Protein AF-A0A8C4V8F4-F1 (afdb_monomer)

Secondary structure (DSSP, 8-state):
-----------PPPHHHHHHHHHHHHHHHHHHT---EEEE-TTTS-EEEEEEEEEEEE----STT------------------------------EEEEEEEEEEEEETTTTEEEEEEEEEETTSPBPPHHHHHTTS-HHHHHHHHSSTTTTEEEEE-TTT-SEEEEE-GGGHHHHHHHHHHHHHHTT----HHHHHHHHHSGGGT----GGGGSPPPP-------------PPPP---------------------------

Radius of gyration: 35.01 Å; Cα contacts (8 Å, |Δi|>4): 260; chains: 1; bounding box: 102×92×90 Å

Structure (mmCIF, N/CA/C/O backbone):
data_AF-A0A8C4V8F4-F1
#
_entry.id   AF-A0A8C4V8F4-F1
#
loop_
_atom_site.group_PDB
_atom_site.id
_atom_site.type_symbol
_atom_site.label_atom_id
_atom_site.label_alt_id
_atom_site.label_comp_id
_atom_site.label_asym_id
_atom_site.label_entity_id
_atom_site.label_seq_id
_atom_site.pdbx_PDB_ins_code
_atom_site.Cartn_x
_atom_site.Cartn_y
_atom_site.Cartn_z
_atom_site.occupancy
_atom_site.B_iso_or_equiv
_atom_site.auth_seq_id
_atom_site.auth_comp_id
_atom_site.auth_asym_id
_atom_site.auth_atom_id
_atom_site.pdbx_PDB_model_num
ATOM 1 N N . MET A 1 1 ? 1.062 -26.626 -39.288 1.00 34.53 1 MET A N 1
ATOM 2 C CA . MET A 1 1 ? 0.541 -25.292 -38.931 1.00 34.53 1 MET A CA 1
ATOM 3 C C . MET A 1 1 ? 1.198 -24.905 -37.623 1.00 34.53 1 MET A C 1
ATOM 5 O O . MET A 1 1 ? 0.806 -25.413 -36.583 1.00 34.53 1 MET A O 1
ATOM 9 N N . SER A 1 2 ? 2.275 -24.130 -37.696 1.00 36.97 2 SER A N 1
ATOM 10 C CA . SER A 1 2 ? 3.006 -23.670 -36.516 1.00 36.97 2 SER A CA 1
ATOM 11 C C . SER A 1 2 ? 2.379 -22.355 -36.080 1.00 36.97 2 SER A C 1
ATOM 13 O O . SER A 1 2 ? 2.487 -21.360 -36.793 1.00 36.97 2 SER A O 1
ATOM 15 N N . CYS A 1 3 ? 1.657 -22.374 -34.962 1.00 34.62 3 CYS A N 1
ATOM 16 C CA . CYS A 1 3 ? 1.125 -21.160 -34.362 1.00 34.62 3 CYS A CA 1
ATOM 17 C C . CYS A 1 3 ? 2.295 -20.423 -33.702 1.00 34.62 3 CYS A C 1
ATOM 19 O O . CYS A 1 3 ? 2.825 -20.869 -32.687 1.00 34.62 3 CYS A O 1
ATOM 21 N N . SER A 1 4 ? 2.749 -19.344 -34.335 1.00 37.78 4 SER A N 1
ATOM 22 C CA . SER A 1 4 ? 3.649 -18.378 -33.715 1.00 37.78 4 SER A CA 1
ATOM 23 C C . SER A 1 4 ? 2.849 -17.648 -32.637 1.00 37.78 4 SER A C 1
ATOM 25 O O . SER A 1 4 ? 1.953 -16.869 -32.955 1.00 37.78 4 SER A O 1
ATOM 27 N N . MET A 1 5 ? 3.126 -17.946 -31.365 1.00 37.25 5 MET A N 1
ATOM 28 C CA . MET A 1 5 ? 2.651 -17.121 -30.257 1.00 37.25 5 MET A CA 1
ATOM 29 C C . MET A 1 5 ? 3.485 -15.844 -30.245 1.00 37.25 5 MET A C 1
ATOM 31 O O . MET A 1 5 ? 4.646 -15.832 -29.841 1.00 37.25 5 MET A O 1
ATOM 35 N N . ALA A 1 6 ? 2.906 -14.789 -30.804 1.00 39.66 6 ALA A N 1
ATOM 36 C CA . ALA A 1 6 ? 3.479 -13.462 -30.796 1.00 39.66 6 ALA A CA 1
ATOM 37 C C . ALA A 1 6 ? 3.393 -12.874 -29.378 1.00 39.66 6 ALA A C 1
ATOM 39 O O . ALA A 1 6 ? 2.306 -12.561 -28.908 1.00 39.66 6 ALA A O 1
ATOM 40 N N . GLY A 1 7 ? 4.557 -12.726 -28.740 1.00 40.41 7 GLY A N 1
ATOM 41 C CA . GLY A 1 7 ? 4.868 -11.660 -27.784 1.00 40.41 7 GLY A CA 1
ATOM 42 C C . GLY A 1 7 ? 4.004 -11.563 -26.528 1.00 40.41 7 GLY A C 1
ATOM 43 O O . GLY A 1 7 ? 3.253 -10.602 -26.376 1.00 40.41 7 GLY A O 1
ATOM 44 N N . GLU A 1 8 ? 4.201 -12.471 -25.575 1.00 43.06 8 GLU A N 1
ATOM 45 C CA . GLU A 1 8 ? 4.037 -12.115 -24.164 1.00 43.06 8 GLU A CA 1
ATOM 46 C C . GLU A 1 8 ? 5.217 -11.204 -23.793 1.00 43.06 8 GLU A C 1
ATOM 48 O O . GLU A 1 8 ? 6.309 -11.663 -23.467 1.00 43.06 8 GLU A O 1
ATOM 53 N N . GLU A 1 9 ? 5.049 -9.889 -23.945 1.00 51.31 9 GLU A N 1
ATOM 54 C CA . GLU A 1 9 ? 5.953 -8.948 -23.286 1.00 51.31 9 GLU A CA 1
ATOM 55 C C . GLU A 1 9 ? 5.714 -9.081 -21.782 1.00 51.31 9 GLU A C 1
ATOM 57 O O . GLU A 1 9 ? 4.778 -8.489 -21.240 1.00 51.31 9 GLU A O 1
ATOM 62 N N . ASP A 1 10 ? 6.532 -9.890 -21.108 1.00 55.28 10 ASP A N 1
ATOM 63 C CA . ASP A 1 10 ? 6.577 -9.915 -19.652 1.00 55.28 10 ASP A CA 1
ATOM 64 C C . ASP A 1 10 ? 6.797 -8.479 -19.162 1.00 55.28 10 ASP A C 1
ATOM 66 O O . ASP A 1 10 ? 7.820 -7.842 -19.436 1.00 55.28 10 ASP A O 1
ATOM 70 N N . PHE A 1 11 ? 5.802 -7.937 -18.461 1.00 64.38 11 PHE A N 1
ATOM 71 C CA . PHE A 1 11 ? 5.834 -6.585 -17.913 1.00 64.38 11 PHE A CA 1
ATOM 72 C C . PHE A 1 11 ? 6.772 -6.551 -16.710 1.00 64.38 11 PHE A C 1
ATOM 74 O O . PHE A 1 11 ? 6.355 -6.549 -15.555 1.00 64.38 11 PHE A O 1
ATOM 81 N N . VAL A 1 12 ? 8.067 -6.552 -16.987 1.00 72.00 12 VAL A N 1
ATOM 82 C CA . VAL A 1 12 ? 9.105 -6.577 -15.968 1.00 72.00 12 VAL A CA 1
ATOM 83 C C . VAL A 1 12 ? 9.358 -5.158 -15.457 1.00 72.00 12 VAL A C 1
ATOM 85 O O . VAL A 1 12 ? 9.820 -4.291 -16.203 1.00 72.00 12 VAL A O 1
ATOM 88 N N . LEU A 1 13 ? 9.105 -4.908 -14.169 1.00 87.44 13 LEU A N 1
ATOM 89 C CA . LEU A 1 13 ? 9.463 -3.645 -13.524 1.00 87.44 13 LEU A CA 1
ATOM 90 C C . LEU A 1 13 ? 10.884 -3.747 -12.962 1.00 87.44 13 LEU A C 1
ATOM 92 O O . LEU A 1 13 ? 11.167 -4.564 -12.098 1.00 87.44 13 LEU A O 1
ATOM 96 N N . GLU A 1 14 ? 11.805 -2.923 -13.451 1.00 92.00 14 GLU A N 1
ATOM 97 C CA . GLU A 1 14 ? 13.144 -2.804 -12.863 1.00 92.00 14 GLU A CA 1
ATOM 98 C C . GLU A 1 14 ? 13.107 -2.082 -11.514 1.00 92.00 14 GLU A C 1
ATOM 100 O O . GLU A 1 14 ? 12.390 -1.095 -11.357 1.00 92.00 14 GLU A O 1
ATOM 105 N N . GLU A 1 15 ? 13.961 -2.490 -10.572 1.00 92.62 15 GLU A N 1
ATOM 106 C CA . GLU A 1 15 ? 14.044 -1.875 -9.239 1.00 92.62 15 GLU A CA 1
ATOM 107 C C . GLU A 1 15 ? 14.315 -0.365 -9.299 1.00 92.62 15 GLU A C 1
ATOM 109 O O . GLU A 1 15 ? 13.696 0.423 -8.584 1.00 92.62 15 GLU A O 1
ATOM 114 N N . LYS A 1 16 ? 15.211 0.066 -10.195 1.00 93.06 16 LYS A N 1
ATOM 115 C CA . LYS A 1 16 ? 15.513 1.489 -10.385 1.00 93.06 16 LYS A CA 1
ATOM 116 C C . LYS A 1 16 ? 14.269 2.270 -10.818 1.00 93.06 16 LYS A C 1
ATOM 118 O O . LYS A 1 16 ? 14.028 3.359 -10.303 1.00 93.06 16 LYS A O 1
ATOM 123 N N . ARG A 1 17 ? 13.466 1.704 -11.726 1.00 93.19 17 ARG A N 1
ATOM 124 C CA . ARG A 1 17 ? 12.197 2.304 -12.160 1.00 93.19 17 ARG A CA 1
ATOM 125 C C . ARG A 1 17 ? 11.154 2.282 -11.052 1.00 93.19 17 ARG A C 1
ATOM 127 O O . ARG A 1 17 ? 10.450 3.267 -10.880 1.00 93.19 17 ARG A O 1
ATOM 134 N N . PHE A 1 18 ? 11.077 1.202 -10.276 1.00 94.19 18 PHE A N 1
ATOM 135 C CA . PHE A 1 18 ? 10.228 1.145 -9.087 1.00 94.19 18 PHE A CA 1
ATOM 136 C C . PHE A 1 18 ? 10.539 2.307 -8.130 1.00 94.19 18 PHE A C 1
ATOM 138 O O . PHE A 1 18 ? 9.626 3.045 -7.769 1.00 94.19 18 PHE A O 1
ATOM 145 N N . LYS A 1 19 ? 11.820 2.534 -7.801 1.00 94.94 19 LYS A N 1
ATOM 146 C CA . LYS A 1 19 ? 12.248 3.651 -6.937 1.00 94.94 19 LYS A CA 1
ATOM 147 C C . LYS A 1 19 ? 11.842 5.010 -7.522 1.00 94.94 19 LYS A C 1
ATOM 149 O O . LYS A 1 19 ? 11.253 5.817 -6.809 1.00 94.94 19 LYS A O 1
ATOM 154 N N . GLN A 1 20 ? 12.043 5.222 -8.825 1.00 94.88 20 GLN A N 1
ATOM 155 C CA . GLN A 1 20 ? 11.594 6.440 -9.519 1.00 94.88 20 GLN A CA 1
ATOM 156 C C . GLN A 1 20 ? 10.074 6.643 -9.417 1.00 94.88 20 GLN A C 1
ATOM 158 O O . GLN A 1 20 ? 9.617 7.729 -9.059 1.00 94.88 20 GLN A O 1
ATOM 163 N N . TYR A 1 21 ? 9.280 5.595 -9.662 1.00 95.44 21 TYR A N 1
ATOM 164 C CA . TYR A 1 21 ? 7.829 5.689 -9.526 1.00 95.44 21 TYR A CA 1
ATOM 165 C C . TYR A 1 21 ? 7.399 5.972 -8.084 1.00 95.44 21 TYR A C 1
ATOM 167 O O . TYR A 1 21 ? 6.461 6.743 -7.888 1.00 95.44 21 TYR A O 1
ATOM 175 N N . CYS A 1 22 ? 8.071 5.405 -7.080 1.00 96.75 22 CYS A N 1
ATOM 176 C CA . CYS A 1 22 ? 7.817 5.720 -5.674 1.00 96.75 22 CYS A CA 1
ATOM 177 C C . CYS A 1 22 ? 8.122 7.188 -5.348 1.00 96.75 22 CYS A C 1
ATOM 179 O O . CYS A 1 22 ? 7.315 7.837 -4.687 1.00 96.75 22 CYS A O 1
ATOM 181 N N . GLU A 1 23 ? 9.234 7.741 -5.834 1.00 96.06 23 GLU A N 1
ATOM 182 C CA . GLU A 1 23 ? 9.585 9.153 -5.628 1.00 96.06 23 GLU A CA 1
ATOM 183 C C . GLU A 1 23 ? 8.538 10.101 -6.230 1.00 96.06 23 GLU A C 1
ATOM 185 O O . GLU A 1 23 ? 8.084 11.038 -5.570 1.00 96.06 23 GLU A O 1
ATOM 190 N N . GLU A 1 24 ? 8.115 9.852 -7.470 1.00 95.50 24 GLU A N 1
ATOM 191 C CA . GLU A 1 24 ? 7.034 10.603 -8.121 1.00 95.50 24 GLU A CA 1
ATOM 192 C C . GLU A 1 24 ? 5.710 10.485 -7.359 1.00 95.50 24 GLU A C 1
ATOM 194 O O . GLU A 1 24 ? 5.008 11.478 -7.145 1.00 95.50 24 GLU A O 1
ATOM 199 N N . PHE A 1 25 ? 5.380 9.273 -6.917 1.00 96.31 25 PHE A N 1
ATOM 200 C CA . PHE A 1 25 ? 4.174 8.997 -6.153 1.00 96.31 25 PHE A CA 1
ATOM 201 C C . PHE A 1 25 ? 4.166 9.753 -4.814 1.00 96.31 25 PHE A C 1
ATOM 203 O O . PHE A 1 25 ? 3.144 10.333 -4.445 1.00 96.31 25 PHE A O 1
ATOM 210 N N . ILE A 1 26 ? 5.304 9.821 -4.115 1.00 97.19 26 ILE A N 1
ATOM 211 C CA . ILE A 1 26 ? 5.452 10.578 -2.862 1.00 97.19 26 ILE A CA 1
ATOM 212 C C . ILE A 1 26 ? 5.312 12.078 -3.109 1.00 97.19 26 ILE A C 1
ATOM 214 O O . ILE A 1 26 ? 4.589 12.741 -2.367 1.00 97.19 26 ILE A O 1
ATOM 218 N N . LYS A 1 27 ? 5.924 12.626 -4.168 1.00 96.12 27 LYS A N 1
ATOM 219 C CA . LYS A 1 27 ? 5.727 14.042 -4.542 1.00 96.12 27 LYS A CA 1
ATOM 220 C C . LYS A 1 27 ? 4.242 14.353 -4.721 1.00 96.12 27 LYS A C 1
ATOM 222 O O . LYS A 1 27 ? 3.758 15.387 -4.263 1.00 96.12 27 LYS A O 1
ATOM 227 N N . ARG A 1 28 ? 3.496 13.437 -5.347 1.00 94.75 28 ARG A N 1
ATOM 228 C CA . ARG A 1 28 ? 2.047 13.582 -5.502 1.00 94.75 28 ARG A CA 1
ATOM 229 C C . ARG A 1 28 ? 1.300 13.445 -4.174 1.00 94.75 28 ARG A C 1
ATOM 231 O O . ARG A 1 28 ? 0.397 14.238 -3.925 1.00 94.75 28 ARG A O 1
ATOM 238 N N . SER A 1 29 ? 1.695 12.508 -3.314 1.00 96.69 29 SER A N 1
ATOM 239 C CA . SER A 1 29 ? 1.139 12.366 -1.961 1.00 96.69 29 SER A CA 1
ATOM 240 C C . SER A 1 29 ? 1.296 13.638 -1.138 1.00 96.69 29 SER A C 1
ATOM 242 O O . SER A 1 29 ? 0.340 14.077 -0.510 1.00 96.69 29 SER A O 1
ATOM 244 N N . GLN A 1 30 ? 2.461 14.286 -1.198 1.00 96.62 30 GLN A N 1
ATOM 245 C CA . GLN A 1 30 ? 2.725 15.541 -0.489 1.00 96.62 30 GLN A CA 1
ATOM 246 C C . GLN A 1 30 ? 1.788 16.666 -0.944 1.00 96.62 30 GLN A C 1
ATOM 248 O O . GLN A 1 30 ? 1.290 17.419 -0.114 1.00 96.62 30 GLN A O 1
ATOM 253 N N . GLN A 1 31 ? 1.496 16.751 -2.246 1.00 95.31 31 GLN A N 1
ATOM 254 C CA . GLN A 1 31 ? 0.518 17.710 -2.775 1.00 95.31 31 GLN A CA 1
ATOM 255 C C . GLN A 1 31 ? -0.914 17.410 -2.311 1.00 95.31 31 GLN A C 1
ATOM 257 O O . GLN A 1 31 ? -1.719 18.327 -2.174 1.00 95.31 31 GLN A O 1
ATOM 262 N N . ILE A 1 32 ? -1.248 16.132 -2.115 1.00 95.50 32 ILE A N 1
ATOM 263 C CA . ILE A 1 32 ? -2.573 15.688 -1.659 1.00 95.50 32 ILE A CA 1
ATOM 264 C C . ILE A 1 32 ? -2.697 15.796 -0.131 1.00 95.50 32 ILE A C 1
ATOM 266 O O . ILE A 1 32 ? -3.796 16.008 0.376 1.00 95.50 32 ILE A O 1
ATOM 270 N N . GLY A 1 33 ? -1.587 15.669 0.596 1.00 95.81 33 GLY A N 1
ATOM 271 C CA . GLY A 1 33 ? -1.545 15.650 2.053 1.00 95.81 33 GLY A CA 1
ATOM 272 C C . GLY A 1 33 ? -2.040 14.339 2.667 1.00 95.81 33 GLY A C 1
ATOM 273 O O . GLY A 1 33 ? -2.532 14.356 3.790 1.00 95.81 33 GLY A O 1
ATOM 274 N N . ASP A 1 34 ? -1.948 13.205 1.960 1.00 95.31 34 ASP A N 1
ATOM 275 C CA . ASP A 1 34 ? -2.470 11.918 2.451 1.00 95.31 34 ASP A CA 1
ATOM 276 C C . ASP A 1 34 ? -1.423 11.027 3.147 1.00 95.31 34 ASP A C 1
ATOM 278 O O . ASP A 1 34 ? -1.741 9.905 3.544 1.00 95.31 34 ASP A O 1
ATOM 282 N N . GLY A 1 35 ? -0.198 11.521 3.336 1.00 96.19 35 GLY A N 1
ATOM 283 C CA . GLY A 1 35 ? 0.759 10.954 4.291 1.00 96.19 35 GLY A CA 1
ATOM 284 C C . GLY A 1 35 ? 1.512 9.703 3.835 1.00 96.19 35 GLY A C 1
ATOM 285 O O . GLY A 1 35 ? 1.934 8.925 4.687 1.00 96.19 35 GLY A O 1
ATOM 286 N N . TRP A 1 36 ? 1.687 9.481 2.529 1.00 98.12 36 TRP A N 1
ATOM 287 C CA . TRP A 1 36 ? 2.665 8.495 2.064 1.00 98.12 36 TRP A CA 1
ATOM 288 C C . TRP A 1 36 ? 4.088 9.039 2.165 1.00 98.12 36 TRP A C 1
ATOM 290 O O . TRP A 1 36 ? 4.359 10.201 1.857 1.00 98.12 36 TRP A O 1
ATOM 300 N N . GLU A 1 37 ? 5.023 8.167 2.518 1.00 97.44 37 GLU A N 1
ATOM 301 C CA . GLU A 1 37 ? 6.429 8.523 2.694 1.00 97.44 37 GLU A CA 1
ATOM 302 C C . GLU A 1 37 ? 7.358 7.356 2.340 1.00 97.44 37 GLU A C 1
ATOM 304 O O . GLU A 1 37 ? 6.955 6.194 2.369 1.00 97.44 37 GLU A O 1
ATOM 309 N N . TRP A 1 38 ? 8.619 7.658 2.027 1.00 96.94 38 TRP A N 1
ATOM 310 C CA . TRP A 1 38 ? 9.662 6.642 1.879 1.00 96.94 38 TRP A CA 1
ATOM 311 C C . TRP A 1 38 ? 10.356 6.405 3.218 1.00 96.94 38 TRP A C 1
ATOM 313 O O . TRP A 1 38 ? 10.829 7.348 3.856 1.00 96.94 38 TRP A O 1
ATOM 323 N N . ARG A 1 39 ? 10.458 5.143 3.632 1.00 95.19 39 ARG A N 1
ATOM 324 C CA . ARG A 1 39 ? 11.202 4.715 4.818 1.00 95.19 39 ARG A CA 1
ATOM 325 C C . ARG A 1 39 ? 12.456 3.968 4.374 1.00 95.19 39 ARG A C 1
ATOM 327 O O . ARG A 1 39 ? 12.370 3.006 3.618 1.00 95.19 39 ARG A O 1
ATOM 334 N N . THR A 1 40 ? 13.614 4.403 4.863 1.00 91.12 40 THR A N 1
ATOM 335 C CA . THR A 1 40 ? 14.909 3.766 4.580 1.00 91.12 40 THR A CA 1
ATOM 336 C C . THR A 1 40 ? 15.297 2.829 5.721 1.00 91.12 40 THR A C 1
ATOM 338 O O . THR A 1 40 ? 15.172 3.185 6.894 1.00 91.12 40 THR A O 1
ATOM 341 N N . SER A 1 41 ? 15.790 1.641 5.379 1.00 82.88 41 SER A N 1
ATOM 342 C CA . SER A 1 41 ? 16.423 0.714 6.313 1.00 82.88 41 SER A CA 1
ATOM 343 C C . SER A 1 41 ? 17.790 1.245 6.738 1.00 82.88 41 SER A C 1
ATOM 345 O O . SER A 1 41 ? 18.559 1.738 5.912 1.00 82.88 41 SER A O 1
ATOM 347 N N . LYS A 1 42 ? 18.113 1.131 8.028 1.00 73.19 42 LYS A N 1
ATOM 348 C CA . LYS A 1 42 ? 19.361 1.664 8.596 1.00 73.19 42 LYS A CA 1
ATOM 349 C C . LYS A 1 42 ? 20.613 0.943 8.086 1.00 73.19 42 LYS A C 1
ATOM 351 O O . LYS A 1 42 ? 21.679 1.548 8.090 1.00 73.19 42 LYS A O 1
ATOM 356 N N . ASP A 1 43 ? 20.470 -0.294 7.610 1.00 65.69 43 ASP A N 1
ATOM 357 C CA . ASP A 1 43 ? 21.611 -1.205 7.463 1.00 65.69 43 ASP A CA 1
ATOM 358 C C . ASP A 1 43 ? 21.960 -1.569 6.009 1.00 65.69 43 ASP A C 1
ATOM 360 O O . ASP A 1 43 ? 23.074 -2.016 5.749 1.00 65.69 43 ASP A O 1
ATOM 364 N N . LEU A 1 44 ? 21.048 -1.374 5.045 1.00 65.12 44 LEU A N 1
ATOM 365 C CA . LEU A 1 44 ? 21.209 -1.908 3.678 1.00 65.12 44 LEU A CA 1
ATOM 366 C C . LEU A 1 44 ? 20.996 -0.891 2.545 1.00 65.12 44 LEU A C 1
ATOM 368 O O . LEU A 1 44 ? 21.168 -1.233 1.381 1.00 65.12 44 LEU A O 1
ATOM 372 N N . GLY A 1 45 ? 20.605 0.353 2.844 1.00 70.75 45 GLY A N 1
ATOM 373 C CA . GLY A 1 45 ? 20.237 1.329 1.802 1.00 70.75 45 GLY A CA 1
ATOM 374 C C . GLY A 1 45 ? 18.950 0.979 1.037 1.00 70.75 45 GLY A C 1
ATOM 375 O O . GLY A 1 45 ? 18.529 1.728 0.154 1.00 70.75 45 GLY A O 1
ATOM 376 N N . ASP A 1 46 ? 18.304 -0.126 1.406 1.00 82.50 46 ASP A N 1
ATOM 377 C CA . ASP A 1 46 ? 16.974 -0.507 0.956 1.00 82.50 46 ASP A CA 1
ATOM 378 C C . ASP A 1 46 ? 15.897 0.303 1.671 1.00 82.50 46 ASP A C 1
ATOM 380 O O . ASP A 1 46 ? 16.113 0.890 2.733 1.00 82.50 46 ASP A O 1
ATOM 384 N N . GLY A 1 47 ? 14.707 0.340 1.087 1.00 93.06 47 GLY A N 1
ATOM 385 C CA . GLY A 1 47 ? 13.592 1.078 1.650 1.00 93.06 47 GLY A CA 1
ATOM 386 C C . GLY A 1 47 ? 12.260 0.625 1.091 1.00 93.06 47 GLY A C 1
ATOM 387 O O . GLY A 1 47 ? 12.181 -0.245 0.222 1.00 93.06 47 GLY A O 1
ATOM 388 N N . TYR A 1 48 ? 11.210 1.215 1.633 1.00 96.38 48 TYR A N 1
ATOM 389 C CA . TYR A 1 48 ? 9.842 0.893 1.282 1.00 96.38 48 TYR A CA 1
ATOM 390 C C . TYR A 1 48 ? 8.969 2.135 1.369 1.00 96.38 48 TYR A C 1
ATOM 392 O O . TYR A 1 48 ? 9.230 3.066 2.136 1.00 96.38 48 TYR A O 1
ATOM 400 N N . LEU A 1 49 ? 7.912 2.143 0.570 1.00 97.62 49 LEU A N 1
ATOM 401 C CA . LEU A 1 49 ? 6.873 3.155 0.666 1.00 97.62 49 LEU A CA 1
ATOM 402 C C . LEU A 1 49 ? 5.954 2.792 1.837 1.00 97.62 49 LEU A C 1
ATOM 404 O O . LEU A 1 49 ? 5.556 1.637 1.947 1.00 97.62 49 LEU A O 1
ATOM 408 N N . SER A 1 50 ? 5.605 3.753 2.686 1.00 97.94 50 SER A N 1
ATOM 409 C CA . SER A 1 50 ? 4.831 3.541 3.911 1.00 97.94 50 SER A CA 1
ATOM 410 C C . SER A 1 50 ? 3.618 4.462 3.978 1.00 97.94 50 SER A C 1
ATOM 412 O O . SER A 1 50 ? 3.708 5.632 3.599 1.00 97.94 50 SER A O 1
ATOM 414 N N . LYS A 1 51 ? 2.497 3.948 4.493 1.00 97.81 51 LYS A N 1
ATOM 415 C CA . LYS A 1 51 ? 1.313 4.731 4.859 1.00 97.81 51 LYS A CA 1
ATOM 416 C C . LYS A 1 51 ? 0.667 4.197 6.123 1.00 97.81 51 LYS A C 1
ATOM 418 O O . LYS A 1 51 ? 0.407 3.002 6.246 1.00 97.81 51 LYS A O 1
ATOM 423 N N . THR A 1 52 ? 0.278 5.135 6.975 1.00 96.69 52 THR A N 1
ATOM 424 C CA . THR A 1 52 ? -0.615 4.900 8.105 1.00 96.69 52 THR A CA 1
ATOM 425 C C . THR A 1 52 ? -1.990 5.496 7.819 1.00 96.69 52 THR A C 1
ATOM 427 O O . THR A 1 52 ? -2.104 6.592 7.269 1.00 96.69 52 THR A O 1
ATOM 430 N N . HIS A 1 53 ? -3.050 4.783 8.191 1.00 93.19 53 HIS A N 1
ATOM 431 C CA . HIS A 1 53 ? -4.427 5.241 8.030 1.00 93.19 53 HIS A CA 1
ATOM 432 C C . HIS A 1 53 ? -5.284 4.835 9.230 1.00 93.19 53 HIS A C 1
ATOM 434 O O . HIS A 1 53 ? -5.240 3.689 9.665 1.00 93.19 53 HIS A O 1
ATOM 440 N N . TYR A 1 54 ? -6.106 5.757 9.732 1.00 93.00 54 TYR A N 1
ATOM 441 C CA . TYR A 1 54 ? -7.055 5.482 10.809 1.00 93.00 54 TYR A CA 1
ATOM 442 C C . TYR A 1 54 ? -8.469 5.399 10.248 1.00 93.00 54 TYR A C 1
ATOM 444 O O . TYR A 1 54 ? -8.933 6.319 9.577 1.00 93.00 54 TYR A O 1
ATOM 452 N N . GLN A 1 55 ? -9.164 4.307 10.545 1.00 90.94 55 GLN A N 1
ATOM 453 C CA . GLN A 1 55 ? -10.545 4.098 10.138 1.00 90.94 55 GLN A CA 1
ATOM 454 C C . GLN A 1 55 ? -11.446 4.018 11.364 1.00 90.94 55 GLN A C 1
ATOM 456 O O . GLN A 1 55 ? -11.202 3.234 12.278 1.00 90.94 55 GLN A O 1
ATOM 461 N N . VAL A 1 56 ? -12.520 4.802 11.352 1.00 89.56 56 VAL A N 1
ATOM 462 C CA . VAL A 1 56 ? -13.557 4.771 12.382 1.00 89.56 56 VAL A CA 1
ATOM 463 C C . VAL A 1 56 ? -14.664 3.810 11.950 1.00 89.56 56 VAL A C 1
ATOM 465 O O . VAL A 1 56 ? -15.202 3.931 10.847 1.00 89.56 56 VAL A O 1
ATOM 468 N N . ARG A 1 57 ? -15.012 2.850 12.807 1.00 83.50 57 ARG A N 1
ATOM 469 C CA . ARG A 1 57 ? -16.050 1.844 12.575 1.00 83.50 57 ARG A CA 1
ATOM 470 C C . ARG A 1 57 ? -17.074 1.883 13.702 1.00 83.50 57 ARG A C 1
ATOM 472 O O . ARG A 1 57 ? -16.732 1.763 14.872 1.00 83.50 57 ARG A O 1
ATOM 479 N N . ASN A 1 58 ? -18.351 1.956 13.345 1.00 79.94 58 ASN A N 1
ATOM 480 C CA . ASN A 1 58 ? -19.419 1.748 14.317 1.00 79.94 58 ASN A CA 1
ATOM 481 C C . ASN A 1 58 ? -19.532 0.253 14.615 1.00 79.94 58 ASN A C 1
ATOM 483 O O . ASN A 1 58 ? -19.759 -0.550 13.699 1.00 79.94 58 ASN A O 1
ATOM 487 N N . ARG A 1 59 ? -19.389 -0.136 15.884 1.00 70.56 59 ARG A N 1
ATOM 488 C CA . ARG A 1 59 ? -19.630 -1.513 16.306 1.00 70.56 59 ARG A CA 1
ATOM 489 C C . ARG A 1 59 ? -21.105 -1.824 16.074 1.00 70.56 59 ARG A C 1
ATOM 491 O O . ARG A 1 59 ? -21.986 -1.273 16.732 1.00 70.56 59 ARG A O 1
ATOM 498 N N . LYS A 1 60 ? -21.388 -2.713 15.119 1.00 61.03 60 LYS A N 1
ATOM 499 C CA . LYS A 1 60 ? -22.721 -3.306 14.997 1.00 61.03 60 LYS A CA 1
ATOM 500 C C . LYS A 1 60 ? -22.891 -4.216 16.206 1.00 61.03 60 LYS A C 1
ATOM 502 O O . LYS A 1 60 ? -22.395 -5.338 16.202 1.00 61.03 60 LYS A O 1
ATOM 507 N N . ILE A 1 61 ? -23.518 -3.706 17.261 1.00 55.31 61 ILE A N 1
ATOM 508 C CA . ILE A 1 61 ? -23.957 -4.542 18.377 1.00 55.31 61 ILE A CA 1
ATOM 509 C C . ILE A 1 61 ? -24.921 -5.573 17.766 1.00 55.31 61 ILE A C 1
ATOM 511 O O . ILE A 1 61 ? -25.876 -5.160 17.098 1.00 55.31 61 ILE A O 1
ATOM 515 N N . PRO A 1 62 ? -24.668 -6.889 17.902 1.00 46.66 62 PRO A N 1
ATOM 516 C CA . PRO A 1 62 ? -25.619 -7.901 17.466 1.00 46.66 62 PRO A CA 1
ATOM 517 C C . PRO A 1 62 ? -26.982 -7.610 18.111 1.00 46.66 62 PRO A C 1
ATOM 519 O O . PRO A 1 62 ? -27.018 -7.335 19.311 1.00 46.66 62 PRO A O 1
ATOM 522 N N . PRO A 1 63 ? -28.100 -7.647 17.369 1.00 44.25 63 PRO A N 1
ATOM 523 C CA . PRO A 1 63 ? -29.418 -7.303 17.906 1.00 44.25 63 PRO A CA 1
ATOM 524 C C . PRO A 1 63 ? -29.965 -8.295 18.954 1.00 44.25 63 PRO A C 1
ATOM 526 O O . PRO A 1 63 ? -31.132 -8.201 19.317 1.00 44.25 63 PRO A O 1
ATOM 529 N N . ASP A 1 64 ? -29.152 -9.210 19.482 1.00 44.03 64 ASP A N 1
ATOM 530 C CA . ASP A 1 64 ? -29.616 -10.360 20.265 1.00 44.03 64 ASP A CA 1
ATOM 531 C C . ASP A 1 64 ? -29.819 -10.091 21.769 1.00 44.03 64 ASP A C 1
ATOM 533 O O . ASP A 1 64 ? -29.897 -11.013 22.570 1.00 44.03 64 ASP A O 1
ATOM 537 N N . LEU A 1 65 ? -29.922 -8.822 22.180 1.00 53.12 65 LEU A N 1
ATOM 538 C CA . LEU A 1 65 ? -30.312 -8.442 23.549 1.00 53.12 65 LEU A CA 1
ATOM 539 C C . LEU A 1 65 ? -31.262 -7.234 23.581 1.00 53.12 65 LEU A C 1
ATOM 541 O O . LEU A 1 65 ? -31.197 -6.397 24.480 1.00 53.12 65 LEU A O 1
ATOM 545 N N . LYS A 1 66 ? -32.156 -7.111 22.595 1.00 39.34 66 LYS A N 1
ATOM 546 C CA . LYS A 1 66 ? -33.271 -6.155 22.665 1.00 39.34 66 LYS A CA 1
ATOM 547 C C . LYS A 1 66 ? -34.605 -6.885 22.606 1.00 39.34 66 LYS A C 1
ATOM 549 O O . LYS A 1 66 ? -35.301 -6.857 21.593 1.00 39.34 66 LYS A O 1
ATOM 554 N N . GLU A 1 67 ? -35.000 -7.486 23.725 1.00 46.69 67 GLU A N 1
ATOM 555 C CA . GLU A 1 67 ? -36.428 -7.618 23.989 1.00 46.69 67 GLU A CA 1
ATOM 556 C C . GLU A 1 67 ? -37.003 -6.216 24.228 1.00 46.69 67 GLU A C 1
ATOM 558 O O . GLU A 1 67 ? -36.657 -5.531 25.184 1.00 46.69 67 GLU A O 1
ATOM 563 N N . LYS A 1 68 ? -37.815 -5.799 23.249 1.00 44.25 68 LYS A N 1
ATOM 564 C CA . LYS A 1 68 ? -38.896 -4.805 23.274 1.00 44.25 68 LYS A CA 1
ATOM 565 C C . LYS A 1 68 ? -38.763 -3.678 24.305 1.00 44.25 68 LYS A C 1
ATOM 567 O O . LYS A 1 68 ? -39.062 -3.879 25.472 1.00 44.25 68 LYS A O 1
ATOM 572 N N . ASN A 1 69 ? -38.546 -2.457 23.818 1.00 34.62 69 ASN A N 1
ATOM 573 C CA . ASN A 1 69 ? -39.546 -1.402 23.988 1.00 34.62 69 ASN A CA 1
ATOM 574 C C . ASN A 1 69 ? -39.366 -0.293 22.945 1.00 34.62 69 ASN A C 1
ATOM 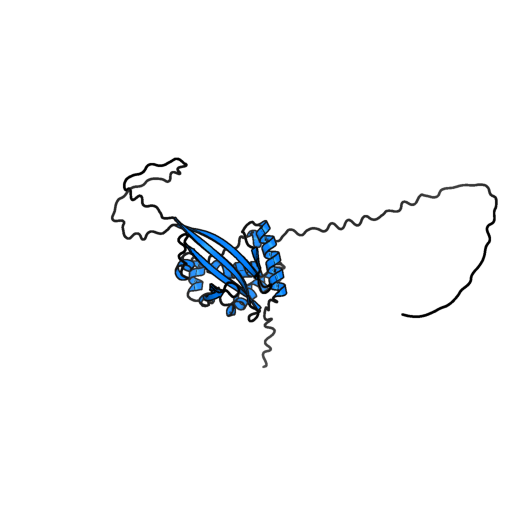576 O O . ASN A 1 69 ? -38.261 0.069 22.551 1.00 34.62 69 ASN A O 1
ATOM 580 N N . HIS A 1 70 ? -40.517 0.139 22.454 1.00 40.88 70 HIS A N 1
ATOM 581 C CA . HIS A 1 70 ? -40.769 1.154 21.447 1.00 40.88 70 HIS A CA 1
ATOM 582 C C . HIS A 1 70 ? -40.496 2.538 22.060 1.00 40.88 70 HIS A C 1
ATOM 584 O O . HIS A 1 70 ? -40.943 2.773 23.175 1.00 40.88 70 HIS A O 1
ATOM 590 N N . ASP A 1 71 ? -39.746 3.412 21.384 1.00 34.75 71 ASP A N 1
ATOM 591 C CA . ASP A 1 71 ? -40.187 4.773 21.036 1.00 34.75 71 ASP A CA 1
ATOM 592 C C . ASP A 1 71 ? -39.048 5.663 20.510 1.00 34.75 71 ASP A C 1
ATOM 594 O O . ASP A 1 71 ? -37.880 5.572 20.878 1.00 34.75 71 ASP A O 1
ATOM 598 N N . ASN A 1 72 ? -39.465 6.491 19.562 1.00 41.19 72 ASN A N 1
ATOM 599 C CA . ASN A 1 72 ? -38.747 7.430 18.714 1.00 41.19 72 ASN A CA 1
ATOM 600 C C . ASN A 1 72 ? -38.087 8.578 19.509 1.00 41.19 72 ASN A C 1
ATOM 602 O O . ASN A 1 72 ? -38.767 9.181 20.333 1.00 41.19 72 ASN A O 1
ATOM 606 N N . CYS A 1 73 ? -36.837 8.965 19.209 1.00 34.22 73 CYS A N 1
ATOM 607 C CA . CYS A 1 73 ? -36.408 10.360 19.394 1.00 34.22 73 CYS A CA 1
ATOM 608 C C . CYS A 1 73 ? -35.144 10.713 18.597 1.00 34.22 73 CYS A C 1
ATOM 610 O O . CYS A 1 73 ? -34.228 9.910 18.428 1.00 34.22 73 CYS A O 1
ATOM 612 N N . GLU A 1 74 ? -35.164 11.941 18.102 1.00 38.69 74 GLU A N 1
ATOM 613 C CA . GLU A 1 74 ? -34.338 12.539 17.071 1.00 38.69 74 GLU A CA 1
ATOM 614 C C . GLU A 1 74 ? -32.927 12.917 17.538 1.00 38.69 74 GLU A C 1
ATOM 616 O O . GLU A 1 74 ? -32.614 13.079 18.716 1.00 38.69 74 GLU A O 1
ATOM 621 N N . GLN A 1 75 ? -32.064 13.053 16.540 1.00 44.41 75 GLN A N 1
ATOM 622 C CA . GLN A 1 75 ? -30.640 13.310 16.633 1.00 44.41 75 GLN A CA 1
ATOM 623 C C . GLN A 1 75 ? -30.370 14.763 17.045 1.00 44.41 75 GLN A C 1
ATOM 625 O O . GLN A 1 75 ? -30.593 15.678 16.255 1.00 44.41 75 GLN A O 1
ATOM 630 N N . MET A 1 76 ? -29.838 14.979 18.252 1.00 33.34 76 MET A N 1
ATOM 631 C CA . MET A 1 76 ? -29.343 16.288 18.682 1.00 33.34 76 MET A CA 1
ATOM 632 C C . MET A 1 76 ? -27.876 16.202 19.113 1.00 33.34 76 MET A C 1
ATOM 634 O O . MET A 1 76 ? -27.492 15.435 19.992 1.00 33.34 76 MET A O 1
ATOM 638 N N . LEU A 1 77 ? -27.059 16.982 18.407 1.00 43.41 77 LEU A N 1
ATOM 639 C CA . LEU A 1 77 ? -25.652 17.265 18.665 1.00 43.41 77 LEU A CA 1
ATOM 640 C C . LEU A 1 77 ? -25.513 17.996 20.010 1.00 43.41 77 LEU A C 1
ATOM 642 O O . LEU A 1 77 ? -26.206 18.992 20.207 1.00 43.41 77 LEU A O 1
ATOM 646 N N . CYS A 1 78 ? -24.583 17.586 20.876 1.00 28.91 78 CYS A N 1
ATOM 647 C CA . CYS A 1 78 ? -24.210 18.387 22.045 1.00 28.91 78 CYS A CA 1
ATOM 648 C C . CYS A 1 78 ? -22.696 18.579 22.160 1.00 28.91 78 CYS A C 1
ATOM 650 O O . CYS A 1 78 ? -21.913 17.641 22.305 1.00 28.91 78 CYS A O 1
ATOM 652 N N . THR A 1 79 ? -22.333 19.854 22.098 1.00 29.19 79 THR A N 1
ATOM 653 C CA . THR A 1 79 ? -21.066 20.489 22.442 1.00 29.19 79 THR A CA 1
ATOM 654 C C . THR A 1 79 ? -20.941 20.617 23.971 1.00 29.19 79 THR A C 1
ATOM 656 O O . THR A 1 79 ? -21.836 21.169 24.592 1.00 29.19 79 THR A O 1
ATOM 659 N N . HIS A 1 80 ? -19.790 20.203 24.514 1.00 34.50 80 HIS A N 1
ATOM 660 C CA . HIS A 1 80 ? -19.079 20.730 25.700 1.00 34.50 80 HIS A CA 1
ATOM 661 C C . HIS A 1 80 ? -19.691 20.673 27.134 1.00 34.50 80 HIS A C 1
ATOM 663 O O . HIS A 1 80 ? -20.840 21.024 27.370 1.00 34.50 80 HIS A O 1
ATOM 669 N N . VAL A 1 81 ? -18.767 20.428 28.087 1.00 36.56 81 VAL A N 1
ATOM 670 C CA . VAL A 1 81 ? -18.713 20.723 29.548 1.00 36.56 81 VAL A CA 1
ATOM 671 C C . VAL A 1 81 ? -18.973 19.568 30.547 1.00 36.56 81 VAL A C 1
ATOM 673 O O . VAL A 1 81 ? -20.105 19.189 30.807 1.00 36.56 81 VAL A O 1
ATOM 676 N N . GLU A 1 82 ? -17.842 19.120 31.115 1.00 41.41 82 GLU A N 1
ATOM 677 C CA . GLU A 1 82 ? -17.466 18.750 32.502 1.00 41.41 82 GLU A CA 1
ATOM 678 C C . GLU A 1 82 ? -18.239 17.752 33.399 1.00 41.41 82 GLU A C 1
ATOM 680 O O . GLU A 1 82 ? -19.451 17.767 33.574 1.00 41.41 82 GLU A O 1
ATOM 685 N N . GLU A 1 83 ? -17.382 16.926 34.016 1.00 42.41 83 GLU A N 1
ATOM 686 C CA . GLU A 1 83 ? -17.466 15.987 35.142 1.00 42.41 83 GLU A CA 1
ATOM 687 C C . GLU A 1 83 ? -18.657 16.066 36.114 1.00 42.41 83 GLU A C 1
ATOM 689 O O . GLU A 1 83 ? -18.862 17.038 36.838 1.00 42.41 83 GLU A O 1
ATOM 694 N N . SER A 1 84 ? -19.310 14.913 36.289 1.00 31.89 84 SER A N 1
ATOM 695 C CA . SER A 1 84 ? -19.740 14.434 37.607 1.00 31.89 84 SER A CA 1
ATOM 696 C C . SER A 1 84 ? -19.713 12.901 37.636 1.00 31.89 84 SER A C 1
ATOM 698 O O . SER A 1 84 ? -20.113 12.233 36.683 1.00 31.89 84 SER A O 1
ATOM 700 N N . LEU A 1 85 ? -19.151 12.357 38.715 1.00 49.03 85 LEU A N 1
ATOM 701 C CA . LEU A 1 85 ? -19.126 10.934 39.041 1.00 49.03 85 LEU A CA 1
ATOM 702 C C . LEU A 1 85 ? -20.478 10.544 39.652 1.00 49.03 85 LEU A C 1
ATOM 704 O O . LEU A 1 85 ? -20.898 11.199 40.603 1.00 49.03 85 LEU A O 1
ATOM 708 N N . ASP A 1 86 ? -21.095 9.484 39.123 1.00 47.44 86 ASP A N 1
ATOM 709 C CA . ASP A 1 86 ? -21.752 8.373 39.843 1.00 47.44 86 ASP A CA 1
ATOM 710 C C . ASP A 1 86 ? -23.036 7.847 39.158 1.00 47.44 86 ASP A C 1
ATOM 712 O O . ASP A 1 86 ? -23.866 8.594 38.645 1.00 47.44 86 ASP A O 1
ATOM 716 N N . ASP A 1 87 ? -23.134 6.519 39.187 1.00 36.12 87 ASP A N 1
ATOM 717 C CA . ASP A 1 87 ? -24.232 5.599 38.885 1.00 36.12 87 ASP A CA 1
ATOM 718 C C . ASP A 1 87 ? -24.848 5.460 37.470 1.00 36.12 87 ASP A C 1
ATOM 720 O O . ASP A 1 87 ? -25.753 6.163 37.024 1.00 36.12 87 ASP A O 1
ATOM 724 N N . SER A 1 88 ? -24.408 4.370 36.826 1.00 52.88 88 SER A N 1
ATOM 725 C CA . SER A 1 88 ? -25.216 3.376 36.103 1.00 52.88 88 SER A CA 1
ATOM 726 C C . SER A 1 88 ? -26.391 3.893 35.262 1.00 52.88 88 SER A C 1
ATOM 728 O O . SER A 1 88 ? -27.565 3.765 35.610 1.00 52.88 88 SER A O 1
ATOM 730 N N . GLN A 1 89 ? -26.067 4.348 34.053 1.00 39.69 89 GLN A N 1
ATOM 731 C CA . GLN A 1 89 ? -26.992 4.307 32.926 1.00 39.69 89 GLN A CA 1
ATOM 732 C C . GLN A 1 89 ? -26.324 3.570 31.770 1.00 39.69 89 GLN A C 1
ATOM 734 O O . GLN A 1 89 ? -25.392 4.067 31.140 1.00 39.69 89 GLN A O 1
ATOM 739 N N . ALA A 1 90 ? -26.826 2.371 31.471 1.00 44.84 90 ALA A N 1
ATOM 740 C CA . ALA A 1 90 ? -26.556 1.675 30.221 1.00 44.84 90 ALA A CA 1
ATOM 741 C C . ALA A 1 90 ? -27.275 2.404 29.073 1.00 44.84 90 ALA A C 1
ATOM 743 O O . ALA A 1 90 ? -28.229 1.902 28.482 1.00 44.84 90 ALA A O 1
ATOM 744 N N . ALA A 1 91 ? -26.823 3.619 28.760 1.00 43.34 91 ALA A N 1
ATOM 745 C CA . ALA A 1 91 ? -27.050 4.196 27.451 1.00 43.34 91 ALA A CA 1
ATOM 746 C C . ALA A 1 91 ? -26.382 3.249 26.453 1.00 43.34 91 ALA A C 1
ATOM 748 O O . ALA A 1 91 ? -25.220 2.880 26.624 1.00 43.34 91 ALA A O 1
ATOM 749 N N . GLY A 1 92 ? -27.125 2.799 25.443 1.00 50.66 92 GLY A N 1
ATOM 750 C CA . GLY A 1 92 ? -26.580 2.003 24.350 1.00 50.66 92 GLY A CA 1
ATOM 751 C C . GLY A 1 92 ? -25.582 2.840 23.560 1.00 50.66 92 GLY A C 1
ATOM 752 O O . GLY A 1 92 ? -25.921 3.374 22.508 1.00 50.66 92 GLY A O 1
ATOM 753 N N . VAL A 1 93 ? -24.366 2.980 24.087 1.00 48.94 93 VAL A N 1
ATOM 754 C CA . VAL A 1 93 ? -23.253 3.618 23.405 1.00 48.94 93 VAL A CA 1
ATOM 755 C C . VAL A 1 93 ? -22.978 2.737 22.200 1.00 48.94 93 VAL A C 1
ATOM 757 O O . VAL A 1 93 ? -22.537 1.594 22.330 1.00 48.94 93 VAL A O 1
ATOM 760 N N . CYS A 1 94 ? -23.290 3.250 21.012 1.00 53.03 94 CYS A N 1
ATOM 761 C CA . CYS A 1 94 ? -22.732 2.714 19.786 1.00 53.03 94 CYS A CA 1
ATOM 762 C C . CYS A 1 94 ? -21.217 2.852 19.934 1.00 53.03 94 CYS A C 1
ATOM 764 O O . CYS A 1 94 ? -20.675 3.936 19.741 1.00 53.03 94 CYS A O 1
ATOM 766 N N . ALA A 1 95 ? -20.556 1.789 20.395 1.00 72.75 95 ALA A N 1
ATOM 767 C CA . ALA A 1 95 ? -19.126 1.818 20.624 1.00 72.75 95 ALA A CA 1
ATOM 768 C C . ALA A 1 95 ? -18.457 2.059 19.271 1.00 72.75 95 ALA A C 1
ATOM 770 O O . ALA A 1 95 ? -18.570 1.258 18.340 1.00 72.75 95 ALA A O 1
ATOM 771 N N . THR A 1 96 ? -17.831 3.217 19.143 1.00 81.06 96 THR A N 1
ATOM 772 C CA . THR A 1 96 ? -17.035 3.562 17.980 1.00 81.06 96 THR A CA 1
ATOM 773 C C . THR A 1 96 ? -15.665 2.929 18.166 1.00 81.06 96 THR A C 1
ATOM 775 O O . THR A 1 96 ? -14.961 3.230 19.125 1.00 81.06 96 THR A O 1
ATOM 778 N N . GLU A 1 97 ? -15.291 2.031 17.265 1.00 87.44 97 GLU A N 1
ATOM 779 C CA . GLU A 1 97 ? -13.977 1.398 17.241 1.00 87.44 97 GLU A CA 1
ATOM 780 C C . GLU A 1 97 ? -13.097 2.130 16.226 1.00 87.44 97 GLU A C 1
ATOM 782 O O . GLU A 1 97 ? -13.527 2.427 15.111 1.00 87.44 97 GLU A O 1
ATOM 787 N N . VAL A 1 98 ? -11.859 2.434 16.607 1.00 91.94 98 VAL A N 1
ATOM 788 C CA . VAL A 1 98 ? -10.869 3.029 15.705 1.00 91.94 98 VAL A CA 1
ATOM 789 C C . VAL A 1 98 ? -9.823 1.971 15.384 1.00 91.94 98 VAL A C 1
ATOM 791 O O . VAL A 1 98 ? -9.275 1.331 16.283 1.00 91.94 98 VAL A O 1
ATOM 794 N N . ILE A 1 99 ? -9.571 1.784 14.093 1.00 93.94 99 ILE A N 1
ATOM 795 C CA . ILE A 1 99 ? -8.621 0.814 13.557 1.00 93.94 99 ILE A CA 1
ATOM 796 C C . ILE A 1 99 ? -7.451 1.583 12.951 1.00 93.94 99 ILE A C 1
ATOM 798 O O . ILE A 1 99 ? -7.646 2.459 12.107 1.00 93.94 99 ILE A O 1
ATOM 802 N N . HIS A 1 100 ? -6.243 1.237 13.371 1.00 95.88 100 HIS A N 1
ATOM 803 C CA . HIS A 1 100 ? -4.992 1.724 12.816 1.00 95.88 100 HIS A CA 1
ATOM 804 C C . HIS A 1 100 ? -4.484 0.732 11.769 1.00 95.88 100 HIS A C 1
ATOM 806 O O . HIS A 1 100 ? -4.191 -0.417 12.092 1.00 95.88 100 HIS A O 1
ATOM 812 N N . TYR A 1 101 ? -4.388 1.177 10.520 1.00 96.94 101 TYR A N 1
ATOM 813 C CA . TYR A 1 101 ? -3.803 0.433 9.412 1.00 96.94 101 TYR A CA 1
ATOM 814 C C . TYR A 1 101 ? -2.398 0.932 9.108 1.00 96.94 101 TYR A C 1
ATOM 816 O O . TYR A 1 101 ? -2.146 2.138 9.092 1.00 96.94 101 TYR A O 1
ATOM 824 N N . GLU A 1 102 ? -1.529 -0.005 8.758 1.00 97.56 102 GLU A N 1
ATOM 825 C CA . GLU A 1 102 ? -0.166 0.238 8.304 1.00 97.56 102 GLU A CA 1
ATOM 826 C C . GLU A 1 102 ? 0.062 -0.544 7.010 1.00 97.56 102 GLU A C 1
ATOM 828 O O . GLU A 1 102 ? -0.167 -1.755 6.964 1.00 97.56 102 GLU A O 1
ATOM 833 N N . TYR A 1 103 ? 0.482 0.159 5.960 1.00 98.06 103 TYR A N 1
ATOM 834 C CA . TYR A 1 103 ? 0.693 -0.376 4.617 1.00 98.06 103 TYR A CA 1
ATOM 835 C C . TYR A 1 103 ? 2.111 -0.085 4.156 1.00 98.06 103 TYR A C 1
ATOM 837 O O . TYR A 1 103 ? 2.511 1.079 4.122 1.00 98.06 103 TYR A O 1
ATOM 845 N N . HIS A 1 104 ? 2.831 -1.115 3.722 1.00 97.81 104 HIS A N 1
ATOM 846 C CA . HIS A 1 104 ? 4.164 -0.996 3.148 1.00 97.81 104 HIS A CA 1
ATOM 847 C C . HIS A 1 104 ? 4.210 -1.570 1.732 1.00 97.81 104 HIS A C 1
ATOM 849 O O . HIS A 1 104 ? 3.704 -2.662 1.476 1.00 97.81 104 HIS A O 1
ATOM 855 N N . VAL A 1 105 ? 4.849 -0.856 0.807 1.00 97.31 105 VAL A N 1
ATOM 856 C CA . VAL A 1 105 ? 5.109 -1.342 -0.553 1.00 97.31 105 VAL A CA 1
ATOM 857 C C . VAL A 1 105 ? 6.600 -1.565 -0.723 1.00 97.31 105 VAL A C 1
ATOM 859 O O . VAL A 1 105 ? 7.392 -0.621 -0.657 1.00 97.31 105 VAL A O 1
ATOM 862 N N . LEU A 1 106 ? 6.961 -2.821 -0.965 1.00 95.75 106 LEU A N 1
ATOM 863 C CA . LEU A 1 106 ? 8.328 -3.268 -1.201 1.00 95.75 106 LEU A CA 1
ATOM 864 C C . LEU A 1 106 ? 8.485 -3.727 -2.644 1.00 95.75 106 LEU A C 1
ATOM 866 O O . LEU A 1 106 ? 7.516 -4.116 -3.292 1.00 95.75 106 LEU A O 1
ATOM 870 N N . TYR A 1 107 ? 9.716 -3.726 -3.138 1.00 94.69 107 TYR A N 1
ATOM 871 C CA . TYR A 1 107 ? 10.040 -4.338 -4.418 1.00 94.69 107 TYR A CA 1
ATOM 872 C C . TYR A 1 107 ? 10.469 -5.791 -4.217 1.00 94.69 107 TYR A C 1
ATOM 874 O O . TYR A 1 107 ? 11.353 -6.075 -3.410 1.00 94.69 107 TYR A O 1
ATOM 882 N N . SER A 1 108 ? 9.871 -6.717 -4.966 1.00 92.62 108 SER A N 1
ATOM 883 C CA . SER A 1 108 ? 10.372 -8.087 -5.057 1.00 92.62 108 SER A CA 1
ATOM 884 C C . SER A 1 108 ? 11.342 -8.202 -6.223 1.00 92.62 108 SER A C 1
ATOM 886 O O . SER A 1 108 ? 10.937 -8.081 -7.376 1.00 92.62 108 SER A O 1
ATOM 888 N N . SER A 1 109 ? 12.611 -8.497 -5.946 1.00 91.38 109 SER A N 1
ATOM 889 C CA . SER A 1 109 ? 13.613 -8.737 -6.991 1.00 91.38 109 SER A CA 1
ATOM 890 C C . SER A 1 109 ? 13.358 -10.029 -7.769 1.00 91.38 109 SER A C 1
ATOM 892 O O . SER A 1 109 ? 13.577 -10.058 -8.978 1.00 91.38 109 SER A O 1
ATOM 894 N N . SER A 1 110 ? 12.844 -11.072 -7.108 1.00 90.44 110 SER A N 1
ATOM 895 C CA . SER A 1 110 ? 12.541 -12.364 -7.735 1.00 90.44 110 SER A CA 1
ATOM 896 C C . SER A 1 110 ? 11.379 -12.280 -8.724 1.00 90.44 110 SER A C 1
ATOM 898 O O . SER A 1 110 ? 11.459 -12.860 -9.800 1.00 90.44 110 SER A O 1
ATOM 900 N N . TYR A 1 111 ? 10.319 -11.544 -8.374 1.00 88.75 111 TYR A N 1
ATOM 901 C CA . TYR A 1 111 ? 9.130 -11.400 -9.224 1.00 88.75 111 TYR A CA 1
ATOM 902 C C . TYR A 1 111 ? 9.142 -10.124 -10.070 1.00 88.75 111 TYR A C 1
ATOM 904 O O . TYR A 1 111 ? 8.363 -10.007 -11.008 1.00 88.75 111 TYR A O 1
ATOM 912 N N . ARG A 1 112 ? 10.032 -9.175 -9.754 1.00 91.06 112 ARG A N 1
ATOM 913 C CA . ARG A 1 112 ? 10.199 -7.889 -10.448 1.00 91.06 112 ARG A CA 1
ATOM 914 C C . ARG A 1 112 ? 8.917 -7.058 -10.483 1.00 91.06 112 ARG A C 1
ATOM 916 O O . ARG A 1 112 ? 8.542 -6.506 -11.513 1.00 91.06 112 ARG A O 1
ATOM 923 N N . VAL A 1 113 ? 8.254 -6.988 -9.329 1.00 91.19 113 VAL A N 1
ATOM 924 C CA . VAL A 1 113 ? 6.974 -6.297 -9.100 1.00 91.19 113 VAL A CA 1
ATOM 925 C C . VAL A 1 113 ? 6.931 -5.679 -7.698 1.00 91.19 113 VAL A C 1
ATOM 927 O O . VAL A 1 113 ? 7.671 -6.126 -6.811 1.00 91.19 113 VAL A O 1
ATOM 930 N N . PRO A 1 114 ? 6.064 -4.678 -7.456 1.00 93.88 114 PRO A N 1
ATOM 931 C CA . PRO A 1 114 ? 5.736 -4.253 -6.099 1.00 93.88 114 PRO A CA 1
ATOM 932 C C . PRO A 1 114 ? 4.969 -5.335 -5.322 1.00 93.88 114 PRO A C 1
ATOM 934 O O . PRO A 1 114 ? 4.211 -6.124 -5.892 1.00 93.88 114 PRO A O 1
ATOM 937 N N . VAL A 1 115 ? 5.138 -5.331 -4.002 1.00 94.00 115 VAL A N 1
ATOM 938 C CA . VAL A 1 115 ? 4.482 -6.234 -3.050 1.00 94.00 115 VAL A CA 1
ATOM 939 C C . VAL A 1 115 ? 3.885 -5.415 -1.916 1.00 94.00 115 VAL A C 1
ATOM 941 O O . VAL A 1 115 ? 4.588 -4.611 -1.302 1.00 94.00 115 VAL A O 1
ATOM 944 N N . LEU A 1 116 ? 2.596 -5.627 -1.641 1.00 95.31 116 LEU A N 1
ATOM 945 C CA . LEU A 1 116 ? 1.882 -4.945 -0.566 1.00 95.31 116 LEU A CA 1
ATOM 946 C C . LEU A 1 116 ? 1.942 -5.780 0.711 1.00 95.31 116 LEU A C 1
ATOM 948 O O . LEU A 1 116 ? 1.406 -6.888 0.762 1.00 95.31 116 LEU A O 1
ATOM 952 N N . TYR A 1 117 ? 2.553 -5.205 1.735 1.00 96.75 117 TYR A N 1
ATOM 953 C CA . TYR A 1 117 ? 2.520 -5.672 3.110 1.00 96.75 117 TYR A CA 1
ATOM 954 C C . TYR A 1 117 ? 1.536 -4.797 3.875 1.00 96.75 117 TYR A C 1
ATOM 956 O O . TYR A 1 117 ? 1.538 -3.576 3.719 1.00 96.75 117 TYR A O 1
ATOM 964 N N . PHE A 1 118 ? 0.697 -5.392 4.710 1.00 96.88 118 PHE A N 1
ATOM 965 C CA . PHE A 1 118 ? -0.222 -4.629 5.539 1.00 96.88 118 PHE A CA 1
ATOM 966 C C . PHE A 1 118 ? -0.503 -5.310 6.870 1.00 96.88 118 PHE A C 1
ATOM 968 O O . PHE A 1 118 ? -0.415 -6.530 7.016 1.00 96.88 118 PHE A O 1
ATOM 975 N N . ARG A 1 119 ? -0.864 -4.500 7.856 1.00 96.75 119 ARG A N 1
ATOM 976 C CA . ARG A 1 119 ? -1.433 -4.956 9.120 1.00 96.75 119 ARG A CA 1
ATOM 977 C C . ARG A 1 119 ? -2.423 -3.926 9.627 1.00 96.75 119 ARG A C 1
ATOM 979 O O . ARG A 1 119 ? -2.379 -2.759 9.238 1.00 96.75 119 ARG A O 1
ATOM 986 N N . ALA A 1 120 ? -3.308 -4.370 10.502 1.00 96.19 120 ALA A N 1
ATOM 987 C CA . ALA A 1 120 ? -4.248 -3.497 11.172 1.00 96.19 120 ALA A CA 1
ATOM 988 C C . ALA A 1 120 ? -4.363 -3.895 12.638 1.00 96.19 120 ALA A C 1
ATOM 990 O O . ALA A 1 120 ? -4.300 -5.082 12.964 1.00 96.19 120 ALA A O 1
ATOM 991 N N . CYS A 1 121 ? -4.543 -2.919 13.517 1.00 95.75 121 CYS A N 1
ATOM 992 C CA . CYS A 1 121 ? -4.817 -3.146 14.928 1.00 95.75 121 CYS A CA 1
ATOM 993 C C . CYS A 1 121 ? -5.893 -2.192 15.448 1.00 95.75 121 CYS A C 1
ATOM 995 O O . CYS A 1 121 ? -6.094 -1.095 14.925 1.00 95.75 121 CYS A O 1
ATOM 997 N N . PHE A 1 122 ? -6.597 -2.623 16.486 1.00 94.00 122 PHE A N 1
ATOM 998 C CA . PHE A 1 122 ? -7.439 -1.743 17.288 1.00 94.00 122 PHE A CA 1
ATOM 999 C C . PHE A 1 122 ? -6.562 -0.842 18.173 1.00 94.00 122 PHE A C 1
ATOM 1001 O O . PHE A 1 122 ? -5.382 -1.126 18.392 1.00 94.00 122 PHE A O 1
ATOM 1008 N N . LEU A 1 123 ? -7.133 0.237 18.721 1.00 90.38 123 LEU A N 1
ATOM 1009 C CA . LEU A 1 123 ? -6.406 1.132 19.638 1.00 90.38 123 LEU A CA 1
ATOM 1010 C C . LEU A 1 123 ? -5.952 0.460 20.944 1.00 90.38 123 LEU A C 1
ATOM 1012 O O . LEU A 1 123 ? -5.041 0.962 21.593 1.00 90.38 123 LEU A O 1
ATOM 1016 N N . ASP A 1 124 ? -6.553 -0.671 21.317 1.00 90.19 124 ASP A N 1
ATOM 1017 C CA . ASP A 1 124 ? -6.105 -1.503 22.442 1.00 90.19 124 ASP A CA 1
ATOM 1018 C C . ASP A 1 124 ? -4.862 -2.358 22.107 1.00 90.19 124 ASP A C 1
ATOM 1020 O O . ASP A 1 124 ? -4.346 -3.074 22.964 1.00 90.19 124 ASP A O 1
ATOM 1024 N N . GLY A 1 125 ? -4.369 -2.281 20.866 1.00 90.81 125 GLY A N 1
ATOM 1025 C CA . GLY A 1 125 ? -3.206 -3.009 20.370 1.00 90.81 125 GLY A CA 1
ATOM 1026 C C . GLY A 1 125 ? -3.517 -4.391 19.795 1.00 90.81 125 GLY A C 1
ATOM 1027 O O . GLY A 1 125 ? -2.613 -5.022 19.242 1.00 90.81 125 GLY A O 1
ATOM 1028 N N . ARG A 1 126 ? -4.764 -4.879 19.861 1.00 94.00 126 ARG A N 1
ATOM 1029 C CA . ARG A 1 126 ? -5.123 -6.185 19.293 1.00 94.00 126 ARG A CA 1
ATOM 1030 C C . ARG A 1 126 ? -5.017 -6.146 17.762 1.00 94.00 126 ARG A C 1
ATOM 1032 O O . ARG A 1 126 ? -5.666 -5.301 17.141 1.00 94.00 126 ARG A O 1
ATOM 1039 N N . PRO A 1 127 ? -4.256 -7.055 17.125 1.00 94.69 127 PRO A N 1
ATOM 1040 C CA . PRO A 1 127 ? -4.220 -7.141 15.671 1.00 94.69 127 PRO A CA 1
ATOM 1041 C C . PRO A 1 127 ? -5.561 -7.646 15.129 1.00 94.69 127 PRO A C 1
ATOM 1043 O O . PRO A 1 127 ? -6.196 -8.519 15.727 1.00 94.69 127 PRO A O 1
ATOM 1046 N N . LEU A 1 128 ? -5.983 -7.110 13.987 1.00 94.19 128 LEU A N 1
ATOM 1047 C CA . LEU A 1 128 ? -7.133 -7.622 13.252 1.00 94.19 128 LEU A CA 1
ATOM 1048 C C . LEU A 1 128 ? -6.749 -8.905 12.516 1.00 94.19 128 LEU A C 1
ATOM 1050 O O . LEU A 1 128 ? -5.666 -9.027 11.940 1.00 94.19 128 LEU A O 1
ATOM 1054 N N . THR A 1 129 ? -7.687 -9.840 12.485 1.00 92.56 129 THR A N 1
ATOM 1055 C CA . THR A 1 129 ? -7.653 -11.000 11.595 1.00 92.56 129 THR A CA 1
ATOM 1056 C C . THR A 1 129 ? -7.997 -10.597 10.160 1.00 92.56 129 THR A C 1
ATOM 1058 O O . THR A 1 129 ? -8.650 -9.580 9.916 1.00 92.56 129 THR A O 1
ATOM 1061 N N . LEU A 1 130 ? -7.601 -11.425 9.190 1.00 88.94 130 LEU A N 1
ATOM 1062 C CA . LEU A 1 130 ? -7.908 -11.180 7.780 1.00 88.94 130 LEU A CA 1
ATOM 1063 C C . LEU A 1 130 ? -9.426 -11.126 7.510 1.00 88.94 130 LEU A C 1
ATOM 1065 O O . LEU A 1 130 ? -9.890 -10.271 6.762 1.00 88.94 130 LEU A O 1
ATOM 1069 N N . ASP A 1 131 ? -10.208 -11.970 8.190 1.00 88.56 131 ASP A N 1
ATOM 1070 C CA . ASP A 1 131 ? -11.675 -11.962 8.123 1.00 88.56 131 ASP A CA 1
ATOM 1071 C C . ASP A 1 131 ? -12.281 -10.642 8.647 1.00 88.56 131 ASP A C 1
ATOM 1073 O O . ASP A 1 131 ? -13.174 -10.069 8.016 1.00 88.56 131 ASP A O 1
ATOM 1077 N N . GLU A 1 132 ? -11.767 -10.098 9.757 1.00 91.19 132 GLU A N 1
ATOM 1078 C CA . GLU A 1 132 ? -12.205 -8.795 10.280 1.00 91.19 132 GLU A CA 1
ATOM 1079 C C . GLU A 1 132 ? -11.913 -7.650 9.298 1.00 91.19 132 GLU A C 1
ATOM 1081 O O . GLU A 1 132 ? -12.758 -6.756 9.145 1.00 91.19 132 GLU A O 1
ATOM 1086 N N . ILE A 1 133 ? -10.758 -7.694 8.620 1.00 89.94 133 ILE A N 1
ATOM 1087 C CA . ILE A 1 133 ? -10.369 -6.731 7.579 1.00 89.94 133 ILE A CA 1
ATOM 1088 C C . ILE A 1 133 ? -11.316 -6.853 6.382 1.00 89.94 133 ILE A C 1
ATOM 1090 O O . ILE A 1 133 ? -11.919 -5.858 5.982 1.00 89.94 133 ILE A O 1
ATOM 1094 N N . TRP A 1 134 ? -11.539 -8.053 5.846 1.00 87.56 134 TRP A N 1
ATOM 1095 C CA . TRP A 1 134 ? -12.416 -8.255 4.687 1.00 87.56 134 TRP A CA 1
ATOM 1096 C C . TRP A 1 134 ? -13.870 -7.862 4.945 1.00 87.56 134 TRP A C 1
ATOM 1098 O O . TRP A 1 134 ? -14.507 -7.267 4.075 1.00 87.56 134 TRP A O 1
ATOM 1108 N N . LYS A 1 135 ? -14.380 -8.066 6.165 1.00 86.62 135 LYS A N 1
ATOM 1109 C CA . LYS A 1 135 ? -15.707 -7.575 6.582 1.00 86.62 135 LYS A CA 1
ATOM 1110 C C . LYS A 1 135 ? -15.842 -6.048 6.536 1.00 86.62 135 LYS A C 1
ATOM 1112 O O . LYS A 1 135 ? -16.966 -5.546 6.568 1.00 86.62 135 LYS A O 1
ATOM 1117 N N . SER A 1 136 ? -14.730 -5.312 6.522 1.00 82.31 136 SER A N 1
ATOM 1118 C CA . SER A 1 136 ? -14.700 -3.847 6.410 1.00 82.31 136 SER A CA 1
ATOM 1119 C C . SER A 1 136 ? -14.567 -3.343 4.968 1.00 82.31 136 SER A C 1
ATOM 1121 O O . SER A 1 136 ? -14.893 -2.189 4.690 1.00 82.31 136 SER A O 1
ATOM 1123 N N . VAL A 1 137 ? -14.133 -4.207 4.048 1.00 84.88 137 VAL A N 1
ATOM 1124 C CA . VAL A 1 137 ? -13.998 -3.892 2.624 1.00 84.88 137 VAL A CA 1
ATOM 1125 C C . VAL A 1 137 ? -15.378 -3.872 1.959 1.00 84.88 137 VAL A C 1
ATOM 1127 O O . VAL A 1 137 ? -16.290 -4.592 2.364 1.00 84.88 137 VAL A O 1
ATOM 1130 N N . HIS A 1 138 ? -15.557 -3.045 0.924 1.00 83.00 138 HIS A N 1
ATOM 1131 C CA . HIS A 1 138 ? -16.821 -2.956 0.193 1.00 83.00 138 HIS A CA 1
ATOM 1132 C C . HIS A 1 138 ? -17.241 -4.310 -0.419 1.00 83.00 138 HIS A C 1
ATOM 1134 O O . HIS A 1 138 ? -16.412 -5.061 -0.936 1.00 83.00 138 HIS A O 1
ATOM 1140 N N . ALA A 1 139 ? -18.546 -4.602 -0.411 1.00 82.19 139 ALA A N 1
ATOM 1141 C CA . ALA A 1 139 ? -19.100 -5.904 -0.798 1.00 82.19 139 ALA A CA 1
ATOM 1142 C C . ALA A 1 139 ? -18.728 -6.351 -2.226 1.00 82.19 139 ALA A C 1
ATOM 1144 O O . ALA A 1 139 ? -18.575 -7.546 -2.469 1.00 82.19 139 ALA A O 1
ATOM 1145 N N . CYS A 1 140 ? -18.526 -5.409 -3.161 1.00 77.50 140 CYS A N 1
ATOM 1146 C CA . CYS A 1 140 ? -18.096 -5.742 -4.526 1.00 77.50 140 CYS A CA 1
ATOM 1147 C C . CYS A 1 140 ? -16.725 -6.433 -4.575 1.00 77.50 140 CYS A C 1
ATOM 1149 O O . CYS A 1 140 ? -16.489 -7.234 -5.472 1.00 77.50 140 CYS A O 1
ATOM 1151 N N . TYR A 1 141 ? -15.847 -6.164 -3.606 1.00 74.56 141 TYR A N 1
ATOM 1152 C CA . TYR A 1 141 ? -14.561 -6.843 -3.495 1.00 74.56 141 TYR A CA 1
ATOM 1153 C C . TYR A 1 141 ? -14.681 -8.136 -2.686 1.00 74.56 141 TYR A C 1
ATOM 1155 O O . TYR A 1 141 ? -13.969 -9.082 -2.988 1.00 74.56 141 TYR A O 1
ATOM 1163 N N . GLN A 1 142 ? -15.615 -8.233 -1.728 1.00 73.88 142 GLN A N 1
ATOM 1164 C CA . GLN A 1 142 ? -15.848 -9.463 -0.949 1.00 73.88 142 GLN A CA 1
ATOM 1165 C C . GLN A 1 142 ? -16.228 -10.662 -1.825 1.00 73.88 142 GLN A C 1
ATOM 1167 O O . GLN A 1 142 ? -15.727 -11.760 -1.604 1.00 73.88 142 GLN A O 1
ATOM 1172 N N . ALA A 1 143 ? -17.047 -10.456 -2.860 1.00 68.81 143 ALA A N 1
ATOM 1173 C CA . ALA A 1 143 ? -17.357 -11.512 -3.825 1.00 68.81 143 ALA A CA 1
ATOM 1174 C C . ALA A 1 143 ? -16.105 -11.982 -4.592 1.00 68.81 143 ALA A C 1
ATOM 1176 O O . ALA A 1 143 ? -15.920 -13.176 -4.809 1.00 68.81 143 ALA A O 1
ATOM 1177 N N . CYS A 1 144 ? -15.210 -11.053 -4.942 1.00 62.78 144 CYS A N 1
ATOM 1178 C CA . CYS A 1 144 ? -13.941 -11.365 -5.597 1.00 62.78 144 CYS A CA 1
ATOM 1179 C C . CYS A 1 144 ? -12.929 -12.032 -4.650 1.00 62.78 144 CYS A C 1
ATOM 1181 O O . CYS A 1 144 ? -12.033 -12.717 -5.129 1.00 62.78 144 CYS A O 1
ATOM 1183 N N . LEU A 1 145 ? -13.049 -11.831 -3.332 1.00 64.06 145 LEU A N 1
ATOM 1184 C CA . LEU A 1 145 ? -12.156 -12.408 -2.322 1.00 64.06 145 LEU A CA 1
ATOM 1185 C C . LEU A 1 145 ? -12.382 -13.916 -2.115 1.00 64.06 145 LEU A C 1
ATOM 1187 O O . LEU A 1 145 ? -11.442 -14.611 -1.749 1.00 64.06 145 LEU A O 1
ATOM 1191 N N . LEU A 1 146 ? -13.599 -14.422 -2.353 1.00 59.34 146 LEU A N 1
ATOM 1192 C CA . LEU A 1 146 ? -13.958 -15.824 -2.090 1.00 59.34 146 LEU A CA 1
ATOM 1193 C C . LEU A 1 146 ? -13.635 -16.790 -3.243 1.00 59.34 146 LEU A C 1
ATOM 1195 O O . LEU A 1 146 ? -13.442 -17.972 -2.992 1.00 59.34 146 LEU A O 1
ATOM 1199 N N . GLU A 1 147 ? -13.559 -16.306 -4.485 1.00 57.47 147 GLU A N 1
ATOM 1200 C CA . GLU A 1 147 ? -13.393 -17.138 -5.696 1.00 57.47 147 GLU A CA 1
ATOM 1201 C C . GLU A 1 147 ? -12.362 -16.543 -6.677 1.00 57.47 147 GLU A C 1
ATOM 1203 O O . GLU A 1 147 ? -12.412 -16.758 -7.888 1.00 57.47 147 GLU A O 1
ATOM 1208 N N . GLY A 1 148 ? -11.431 -15.731 -6.176 1.00 62.62 148 GLY A N 1
ATOM 1209 C CA . GLY A 1 148 ? -10.554 -14.935 -7.024 1.00 62.62 148 GLY A CA 1
ATOM 1210 C C . GLY A 1 148 ? -9.068 -15.082 -6.724 1.00 62.62 148 GLY A C 1
ATOM 1211 O O . GLY A 1 148 ? -8.674 -15.697 -5.742 1.00 62.62 148 GLY A O 1
ATOM 1212 N N . PRO A 1 149 ? -8.226 -14.423 -7.532 1.00 59.25 149 PRO A N 1
ATOM 1213 C CA . PRO A 1 149 ? -6.763 -14.385 -7.385 1.00 59.25 149 PRO A CA 1
ATOM 1214 C C . PRO A 1 149 ? -6.247 -13.699 -6.096 1.00 59.25 149 PRO A C 1
ATOM 1216 O O . PRO A 1 149 ? -5.039 -13.530 -5.911 1.00 59.25 149 PRO A O 1
ATOM 1219 N N . TRP A 1 150 ? -7.160 -13.293 -5.210 1.00 67.00 150 TRP A N 1
ATOM 1220 C CA . TRP A 1 150 ? -6.908 -12.686 -3.901 1.00 67.00 150 TRP A CA 1
ATOM 1221 C C . TRP A 1 150 ? -6.891 -13.713 -2.755 1.00 67.00 150 TRP A C 1
ATOM 1223 O O . TRP A 1 150 ? -6.599 -13.351 -1.616 1.00 67.00 150 TRP A O 1
ATOM 1233 N N . ASP A 1 151 ? -7.128 -14.990 -3.068 1.00 67.31 151 ASP A N 1
ATOM 1234 C CA . ASP A 1 151 ? -6.823 -16.152 -2.221 1.00 67.31 151 ASP A CA 1
ATOM 1235 C C . ASP A 1 151 ? -5.327 -16.260 -1.862 1.00 67.31 151 ASP A C 1
ATOM 1237 O O . ASP A 1 151 ? -4.931 -17.004 -0.968 1.00 67.31 151 ASP A O 1
ATOM 1241 N N . THR A 1 152 ? -4.490 -15.469 -2.533 1.00 75.31 152 THR A N 1
ATOM 1242 C CA . THR A 1 152 ? -3.040 -15.407 -2.356 1.00 75.31 152 THR A CA 1
ATOM 1243 C C . THR A 1 152 ? -2.563 -14.525 -1.192 1.00 75.31 152 THR A C 1
ATOM 1245 O O . THR A 1 152 ? -1.352 -14.349 -1.018 1.00 75.31 152 THR A O 1
ATOM 1248 N N . ILE A 1 153 ? -3.463 -13.956 -0.379 1.00 87.50 153 ILE A N 1
ATOM 1249 C CA . ILE A 1 153 ? -3.057 -13.226 0.832 1.00 87.50 153 ILE A CA 1
ATOM 1250 C C . ILE A 1 153 ? -2.558 -14.220 1.887 1.00 87.50 153 ILE A C 1
ATOM 1252 O O . ILE A 1 153 ? -3.277 -15.112 2.326 1.00 87.50 153 ILE A O 1
ATOM 1256 N N . THR A 1 154 ? -1.314 -14.038 2.325 1.00 89.44 154 THR A N 1
ATOM 1257 C CA . THR A 1 154 ? -0.637 -14.895 3.312 1.00 89.44 154 THR A CA 1
ATOM 1258 C C . THR A 1 154 ? -0.054 -14.057 4.444 1.00 89.44 154 THR A C 1
ATOM 1260 O O . THR A 1 154 ? 0.048 -12.841 4.324 1.00 89.44 154 THR A O 1
ATOM 1263 N N . GLN A 1 155 ? 0.331 -14.683 5.555 1.00 92.88 155 GLN A N 1
ATOM 1264 C CA . GLN A 1 155 ? 1.081 -14.008 6.615 1.00 92.88 155 GLN A CA 1
ATOM 1265 C C . GLN A 1 155 ? 2.572 -14.310 6.447 1.00 92.88 155 GLN A C 1
ATOM 1267 O O . GLN A 1 155 ? 2.961 -15.476 6.395 1.00 92.88 155 GLN A O 1
ATOM 1272 N N . GLN A 1 156 ? 3.399 -13.270 6.353 1.00 94.88 156 GLN A N 1
ATOM 1273 C CA . GLN A 1 156 ? 4.850 -13.389 6.200 1.00 94.88 156 GLN A CA 1
ATOM 1274 C C . GLN A 1 156 ? 5.571 -12.369 7.083 1.00 94.88 156 GLN A C 1
ATOM 1276 O O . GLN A 1 156 ? 4.981 -11.408 7.580 1.00 94.88 156 GLN A O 1
ATOM 1281 N N . GLU A 1 157 ? 6.862 -12.590 7.294 1.00 95.75 157 GLU A N 1
ATOM 1282 C CA . GLU A 1 157 ? 7.725 -11.643 7.986 1.00 95.75 157 GLU A CA 1
ATOM 1283 C C . GLU A 1 157 ? 8.115 -10.495 7.046 1.00 95.75 157 GLU A C 1
ATOM 1285 O O . GLU A 1 157 ? 8.474 -10.707 5.889 1.00 95.75 157 GLU A O 1
ATOM 1290 N N . HIS A 1 158 ? 8.035 -9.259 7.531 1.00 94.81 158 HIS A N 1
ATOM 1291 C CA . HIS A 1 158 ? 8.434 -8.079 6.780 1.00 94.81 158 HIS A CA 1
ATOM 1292 C C . HIS A 1 158 ? 9.958 -8.083 6.566 1.00 94.81 158 HIS A C 1
ATOM 1294 O O . HIS A 1 158 ? 10.682 -7.972 7.560 1.00 94.81 158 HIS A O 1
ATOM 1300 N N . PRO A 1 159 ? 10.465 -8.093 5.315 1.00 92.88 159 PRO A N 1
ATOM 1301 C CA . PRO A 1 159 ? 11.886 -8.317 5.021 1.00 92.88 159 PRO A CA 1
ATOM 1302 C C . PRO A 1 159 ? 12.852 -7.359 5.724 1.00 92.88 159 PRO A C 1
ATOM 1304 O O . PRO A 1 159 ? 13.985 -7.719 6.014 1.00 92.88 159 PRO A O 1
ATOM 1307 N N . ILE A 1 160 ? 12.400 -6.131 5.992 1.00 92.81 160 ILE A N 1
ATOM 1308 C CA . ILE A 1 160 ? 13.209 -5.085 6.636 1.00 92.81 160 ILE A CA 1
ATOM 1309 C C . ILE A 1 160 ? 12.948 -4.982 8.148 1.00 92.81 160 ILE A C 1
ATOM 1311 O O . ILE A 1 160 ? 13.826 -4.555 8.888 1.00 92.81 160 ILE A O 1
ATOM 1315 N N . LEU A 1 161 ? 11.745 -5.329 8.621 1.00 93.12 161 LEU A N 1
ATOM 1316 C CA . LEU A 1 161 ? 11.335 -5.048 10.009 1.00 93.12 161 LEU A CA 1
ATOM 1317 C C . LEU A 1 161 ? 11.372 -6.291 10.900 1.00 93.12 161 LEU A C 1
ATOM 1319 O O . LEU A 1 161 ? 11.333 -6.150 12.119 1.00 93.12 161 LEU A O 1
ATOM 1323 N N . GLY A 1 162 ? 11.403 -7.489 10.314 1.00 94.19 162 GLY A N 1
ATOM 1324 C CA . GLY A 1 162 ? 11.394 -8.748 11.056 1.00 94.19 162 GLY A CA 1
ATOM 1325 C C . GLY A 1 162 ? 10.088 -9.014 11.816 1.00 94.19 162 GLY A C 1
ATOM 1326 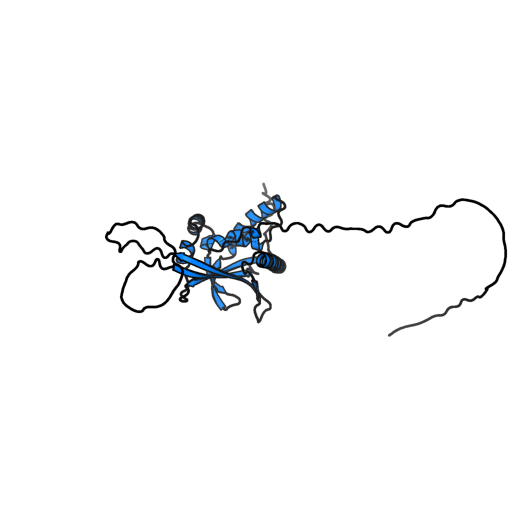O O . GLY A 1 162 ? 10.078 -9.643 12.870 1.00 94.19 162 GLY A O 1
ATOM 1327 N N . GLN A 1 163 ? 8.972 -8.440 11.353 1.00 94.88 163 GLN A N 1
ATOM 1328 C CA . GLN A 1 163 ? 7.677 -8.484 12.042 1.00 94.88 163 GLN A CA 1
ATOM 1329 C C . GLN A 1 163 ? 6.598 -9.105 11.155 1.00 94.88 163 GLN A C 1
ATOM 1331 O O . GLN A 1 163 ? 6.674 -8.967 9.936 1.00 94.88 163 GLN A O 1
ATOM 1336 N N . PRO A 1 164 ? 5.566 -9.747 11.729 1.00 95.81 164 PRO A N 1
ATOM 1337 C CA . PRO A 1 164 ? 4.498 -10.358 10.950 1.00 95.81 164 PRO A CA 1
ATOM 1338 C C . PRO A 1 164 ? 3.603 -9.306 10.287 1.00 95.81 164 PRO A C 1
ATOM 1340 O O . PRO A 1 164 ? 3.116 -8.380 10.939 1.00 95.81 164 PRO A O 1
ATOM 1343 N N . PHE A 1 165 ? 3.358 -9.493 8.995 1.00 97.19 165 PHE A N 1
ATOM 1344 C CA . PHE A 1 165 ? 2.442 -8.715 8.165 1.00 97.19 165 PHE A CA 1
ATOM 1345 C C . PHE A 1 165 ? 1.619 -9.668 7.295 1.00 97.19 165 PHE A C 1
ATOM 1347 O O . PHE A 1 165 ? 2.058 -10.773 6.966 1.00 97.19 165 PHE A O 1
ATOM 1354 N N . PHE A 1 166 ? 0.433 -9.231 6.886 1.00 95.19 166 PHE A N 1
ATOM 1355 C CA . PHE A 1 166 ? -0.244 -9.843 5.753 1.00 95.19 166 PHE A CA 1
ATOM 1356 C C . PHE A 1 166 ? 0.401 -9.360 4.458 1.00 95.19 166 PHE A C 1
ATOM 1358 O O . PHE A 1 166 ? 0.804 -8.203 4.345 1.00 95.19 166 PHE A O 1
ATOM 1365 N N . VAL A 1 167 ? 0.495 -10.252 3.482 1.00 93.19 167 VAL A N 1
ATOM 1366 C CA . VAL A 1 167 ? 1.161 -10.019 2.206 1.00 93.19 167 VAL A CA 1
ATOM 1367 C C . VAL A 1 167 ? 0.273 -10.525 1.096 1.00 93.19 167 VAL A C 1
ATOM 1369 O O . VAL A 1 167 ? -0.100 -11.699 1.081 1.00 93.19 167 VAL A O 1
ATOM 1372 N N . LEU A 1 168 ? -0.022 -9.653 0.138 1.00 86.25 168 LEU A N 1
ATOM 1373 C CA . LEU A 1 168 ? -0.565 -10.090 -1.139 1.00 86.25 168 LEU A CA 1
ATOM 1374 C C . LEU A 1 168 ? 0.573 -10.713 -1.955 1.00 86.25 168 LEU A C 1
ATOM 1376 O O . LEU A 1 168 ? 1.515 -10.010 -2.330 1.00 86.25 168 LEU A O 1
ATOM 1380 N N . HIS A 1 169 ? 0.516 -12.024 -2.200 1.00 82.00 169 HIS A N 1
ATOM 1381 C CA . HIS A 1 169 ? 1.615 -12.713 -2.867 1.00 82.00 169 HIS A CA 1
ATOM 1382 C C . HIS A 1 169 ? 1.828 -12.177 -4.299 1.00 82.00 169 HIS A C 1
ATOM 1384 O O . HIS A 1 169 ? 0.871 -12.050 -5.067 1.00 82.00 169 HIS A O 1
ATOM 1390 N N . PRO A 1 170 ? 3.080 -11.905 -4.710 1.00 81.81 170 PRO A N 1
ATOM 1391 C CA . PRO A 1 170 ? 3.367 -11.237 -5.979 1.00 81.81 170 PRO A CA 1
ATOM 1392 C C . PRO A 1 170 ? 3.085 -12.066 -7.237 1.00 81.81 170 PRO A C 1
ATOM 1394 O O . PRO A 1 170 ? 3.090 -11.505 -8.331 1.00 81.81 170 PRO A O 1
ATOM 1397 N N . CYS A 1 171 ? 2.858 -13.382 -7.119 1.00 76.19 171 CYS A N 1
ATOM 1398 C CA . CYS A 1 171 ? 2.769 -14.279 -8.282 1.00 76.19 171 CYS A CA 1
ATOM 1399 C C . CYS A 1 171 ? 1.674 -13.897 -9.282 1.00 76.19 171 CYS A C 1
ATOM 1401 O O . CYS A 1 171 ? 1.842 -14.153 -10.469 1.00 76.19 171 CYS A O 1
ATOM 1403 N N . ARG A 1 172 ? 0.588 -13.260 -8.826 1.00 74.31 172 ARG A N 1
ATOM 1404 C CA . ARG A 1 172 ? -0.510 -12.829 -9.704 1.00 74.31 172 ARG A CA 1
ATOM 1405 C C . ARG A 1 172 ? -0.489 -11.330 -10.004 1.00 74.31 172 ARG A C 1
ATOM 1407 O O . ARG A 1 172 ? -1.303 -10.871 -10.794 1.00 74.31 172 ARG A O 1
ATOM 1414 N N . THR A 1 173 ? 0.462 -10.559 -9.456 1.00 77.62 173 THR A N 1
ATOM 1415 C CA . THR A 1 173 ? 0.557 -9.096 -9.655 1.00 77.62 173 THR A CA 1
ATOM 1416 C C . THR A 1 173 ? 0.558 -8.703 -11.135 1.00 77.62 173 THR A C 1
ATOM 1418 O O . THR A 1 173 ? -0.126 -7.750 -11.517 1.00 77.62 173 THR A O 1
ATOM 1421 N N . ASN A 1 174 ? 1.277 -9.454 -11.974 1.00 74.00 174 ASN A N 1
ATOM 1422 C CA . ASN A 1 174 ? 1.347 -9.187 -13.411 1.00 74.00 174 ASN A CA 1
ATOM 1423 C C . ASN A 1 174 ? 0.007 -9.421 -14.121 1.00 74.00 174 ASN A C 1
ATOM 1425 O O . ASN A 1 174 ? -0.399 -8.583 -14.923 1.00 74.00 174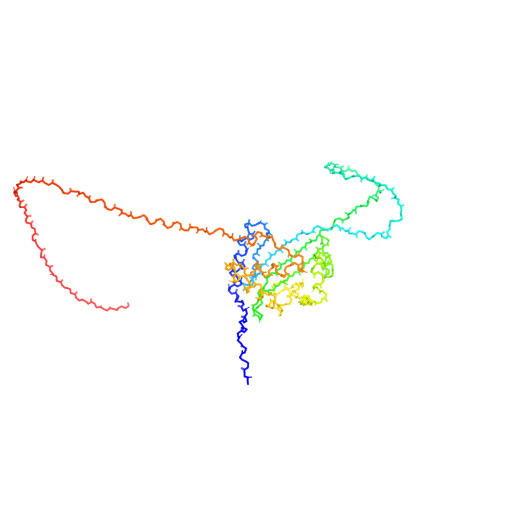 ASN A O 1
ATOM 1429 N N . GLU A 1 175 ? -0.728 -10.482 -13.768 1.00 75.44 175 GLU A N 1
ATOM 1430 C CA . GLU A 1 175 ? -2.055 -10.766 -14.338 1.00 75.44 175 GLU A CA 1
ATOM 1431 C C . GLU A 1 175 ? -3.005 -9.567 -14.153 1.00 75.44 175 GLU A C 1
ATOM 1433 O O . GLU A 1 175 ? -3.736 -9.187 -15.071 1.00 75.44 175 GLU A O 1
ATOM 1438 N N . PHE A 1 176 ? -2.940 -8.906 -12.991 1.00 72.19 176 PHE A N 1
ATOM 1439 C CA . PHE A 1 176 ? -3.769 -7.738 -12.692 1.00 72.19 176 PHE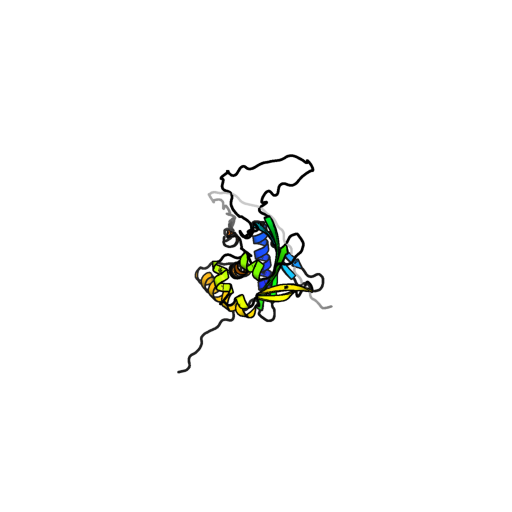 A CA 1
ATOM 1440 C C . PHE A 1 176 ? -3.346 -6.488 -13.457 1.00 72.19 176 PHE A C 1
ATOM 1442 O O . PHE A 1 176 ? -4.182 -5.802 -14.048 1.00 72.19 176 PHE A O 1
ATOM 1449 N N . ILE A 1 177 ? -2.054 -6.162 -13.431 1.00 77.31 177 ILE A N 1
ATOM 1450 C CA . ILE A 1 177 ? -1.572 -4.856 -13.886 1.00 77.31 177 ILE A CA 1
ATOM 1451 C C . ILE A 1 177 ? -1.475 -4.769 -15.415 1.00 77.31 177 ILE A C 1
ATOM 1453 O O . ILE A 1 177 ? -1.686 -3.695 -15.982 1.00 77.31 177 ILE A O 1
ATOM 1457 N N . SER A 1 178 ? -1.217 -5.885 -16.106 1.00 75.56 178 SER A N 1
ATOM 1458 C CA . SER A 1 178 ? -0.997 -5.910 -17.559 1.00 75.56 178 SER A CA 1
ATOM 1459 C C . SER A 1 178 ? -2.218 -5.451 -18.357 1.00 75.56 178 SER A C 1
ATOM 1461 O O . SER A 1 178 ? -2.079 -4.712 -19.339 1.00 75.56 178 SER A O 1
ATOM 1463 N N . SER A 1 179 ? -3.424 -5.827 -17.922 1.00 72.62 179 SER A N 1
ATOM 1464 C CA . SER A 1 179 ? -4.680 -5.416 -18.568 1.00 72.62 179 SER A CA 1
ATOM 1465 C C . SER A 1 179 ? -4.917 -3.903 -18.451 1.00 72.62 179 SER A C 1
ATOM 1467 O O . SER A 1 179 ? -5.276 -3.228 -19.427 1.00 72.62 179 SER A O 1
ATOM 1469 N N . VAL A 1 180 ? -4.629 -3.347 -17.273 1.00 74.19 180 VAL A N 1
ATOM 1470 C CA . VAL A 1 180 ? -4.835 -1.931 -16.966 1.00 74.19 180 VAL A CA 1
ATOM 1471 C C . VAL A 1 180 ? -3.767 -1.063 -17.642 1.00 74.19 180 VAL A C 1
ATOM 1473 O O . VAL A 1 180 ? -4.096 -0.051 -18.263 1.00 74.19 180 VAL A O 1
ATOM 1476 N N . LEU A 1 181 ? -2.500 -1.489 -17.630 1.00 74.69 181 LEU A N 1
ATOM 1477 C CA . LEU A 1 181 ? -1.401 -0.800 -18.322 1.00 74.69 181 LEU A CA 1
ATOM 1478 C C . LEU A 1 181 ? -1.612 -0.749 -19.834 1.00 74.69 181 LEU A C 1
ATOM 1480 O O . LEU A 1 181 ? -1.385 0.284 -20.467 1.00 74.69 181 LEU A O 1
ATOM 1484 N N . SER A 1 182 ? -2.073 -1.851 -20.424 1.00 72.94 182 SER A N 1
ATOM 1485 C CA . SER A 1 182 ? -2.371 -1.915 -21.858 1.00 72.94 182 SER A CA 1
ATOM 1486 C C . SER A 1 182 ? -3.491 -0.956 -22.252 1.00 72.94 182 SER A C 1
ATOM 1488 O O . SER A 1 182 ? -3.452 -0.377 -23.335 1.00 72.94 182 SER A O 1
ATOM 1490 N N . SER A 1 183 ? -4.456 -0.735 -21.360 1.00 68.50 183 SER A N 1
ATOM 1491 C CA . SER A 1 183 ? -5.528 0.240 -21.565 1.00 68.50 183 SER A CA 1
ATOM 1492 C C . SER A 1 183 ? -5.027 1.681 -21.405 1.00 68.50 183 SER A C 1
ATOM 1494 O O . SER A 1 183 ? -5.365 2.532 -22.220 1.00 68.50 183 SER A O 1
ATOM 1496 N N . SER A 1 184 ? -4.156 1.958 -20.427 1.00 69.44 184 SER A N 1
ATOM 1497 C CA . SER A 1 184 ? -3.584 3.300 -20.215 1.00 69.44 184 SER A CA 1
ATOM 1498 C C . SER A 1 184 ? -2.740 3.778 -21.399 1.00 69.44 184 SER A C 1
ATOM 1500 O O . SER A 1 184 ? -2.875 4.923 -21.825 1.00 69.44 184 SER A O 1
ATOM 1502 N N . ARG A 1 185 ? -1.913 2.890 -21.972 1.00 66.19 185 ARG A N 1
ATOM 1503 C CA . ARG A 1 185 ? -1.062 3.206 -23.136 1.00 66.19 185 ARG A CA 1
ATOM 1504 C C . ARG A 1 185 ? -1.873 3.557 -24.385 1.00 66.19 185 ARG A C 1
ATOM 1506 O O . ARG A 1 185 ? -1.457 4.412 -25.153 1.00 66.19 185 ARG A O 1
ATOM 1513 N N . LYS A 1 186 ? -3.048 2.944 -24.569 1.00 60.62 186 LYS A N 1
ATOM 1514 C CA . LYS A 1 186 ? -3.957 3.256 -25.690 1.00 60.62 186 LYS A CA 1
ATOM 1515 C C . LYS A 1 186 ? -4.574 4.652 -25.598 1.00 60.62 186 LYS A C 1
ATOM 1517 O O . LYS A 1 186 ? -4.966 5.201 -26.619 1.00 60.62 186 LYS A O 1
ATOM 1522 N N . HIS A 1 187 ? -4.679 5.202 -24.392 1.00 62.31 187 HIS A N 1
ATOM 1523 C CA . HIS A 1 187 ? -5.293 6.504 -24.136 1.00 62.31 187 HIS A CA 1
ATOM 1524 C C . HIS A 1 187 ? -4.266 7.624 -23.904 1.00 62.31 187 HIS A C 1
ATOM 1526 O O . HIS A 1 187 ? -4.649 8.669 -23.386 1.00 62.31 187 HIS A O 1
ATOM 1532 N N . ASP A 1 188 ? -2.988 7.392 -24.241 1.00 59.00 188 ASP A N 1
ATOM 1533 C CA . ASP A 1 188 ? -1.856 8.322 -24.059 1.00 59.00 188 ASP A CA 1
ATOM 1534 C C . ASP A 1 188 ? -1.807 8.987 -22.673 1.00 59.00 188 ASP A C 1
ATOM 1536 O O . ASP A 1 188 ? -1.418 10.136 -22.477 1.00 59.00 188 ASP A O 1
ATOM 1540 N N . ARG A 1 189 ? -2.271 8.252 -21.661 1.00 67.75 189 ARG A N 1
ATOM 1541 C CA . ARG A 1 189 ? -2.319 8.751 -20.296 1.00 67.75 189 ARG A CA 1
ATOM 1542 C C . ARG A 1 189 ? -1.104 8.213 -19.571 1.00 67.75 189 ARG A C 1
ATOM 1544 O O . ARG A 1 189 ? -1.048 7.025 -19.241 1.00 67.75 189 ARG A O 1
ATOM 1551 N N . HIS A 1 190 ? -0.137 9.085 -19.313 1.00 73.50 190 HIS A N 1
ATOM 1552 C CA . HIS A 1 190 ? 1.006 8.745 -18.479 1.00 73.50 190 HIS A CA 1
ATOM 1553 C C . HIS A 1 190 ? 0.559 8.662 -17.012 1.00 73.50 190 HIS A C 1
ATOM 1555 O O . HIS A 1 190 ? 0.442 9.669 -16.313 1.00 73.50 190 HIS A O 1
ATOM 1561 N N . ILE A 1 191 ? 0.246 7.449 -16.553 1.00 82.00 191 ILE A N 1
ATOM 1562 C CA . ILE A 1 191 ? -0.096 7.170 -15.156 1.00 82.00 191 ILE A CA 1
ATOM 1563 C C . ILE A 1 191 ? 1.111 6.515 -14.492 1.00 82.00 191 ILE A C 1
ATOM 1565 O O . ILE A 1 191 ? 1.653 5.534 -14.997 1.00 82.00 191 ILE A O 1
ATOM 1569 N N . ASN A 1 192 ? 1.511 7.045 -13.338 1.00 90.75 192 ASN A N 1
ATOM 1570 C CA . ASN A 1 192 ? 2.542 6.443 -12.503 1.00 90.75 192 ASN A CA 1
ATOM 1571 C C . ASN A 1 192 ? 2.171 4.986 -12.151 1.00 90.75 192 ASN A C 1
ATOM 1573 O O . ASN A 1 192 ? 1.047 4.709 -11.722 1.00 90.75 192 ASN A O 1
ATOM 1577 N N . TYR A 1 193 ? 3.114 4.055 -12.322 1.00 90.94 193 TYR A N 1
ATOM 1578 C CA . TYR A 1 193 ? 2.856 2.623 -12.140 1.00 90.94 193 TYR A CA 1
ATOM 1579 C C . TYR A 1 193 ? 2.360 2.294 -10.723 1.00 90.94 193 TYR A C 1
ATOM 1581 O O . TYR A 1 193 ? 1.429 1.507 -10.569 1.00 90.94 193 TYR A O 1
ATOM 1589 N N . ILE A 1 194 ? 2.945 2.910 -9.688 1.00 93.94 194 ILE A N 1
ATOM 1590 C CA . ILE A 1 194 ? 2.573 2.665 -8.285 1.00 93.94 194 ILE A CA 1
ATOM 1591 C C . ILE A 1 194 ? 1.154 3.148 -8.015 1.00 93.94 194 ILE A C 1
ATOM 1593 O O . ILE A 1 194 ? 0.388 2.420 -7.388 1.00 93.94 194 ILE A O 1
ATOM 1597 N N . THR A 1 195 ? 0.775 4.313 -8.551 1.00 93.94 195 THR A N 1
ATOM 1598 C CA . THR A 1 195 ? -0.616 4.786 -8.513 1.00 93.94 195 THR A CA 1
ATOM 1599 C C . THR A 1 195 ? -1.555 3.744 -9.110 1.00 93.94 195 THR A C 1
ATOM 1601 O O . THR A 1 195 ? -2.525 3.354 -8.468 1.00 93.94 195 THR A O 1
ATOM 1604 N N . LEU A 1 196 ? -1.260 3.268 -10.322 1.00 90.81 196 LEU A N 1
ATOM 1605 C CA . LEU A 1 196 ? -2.110 2.309 -11.023 1.00 90.81 196 LEU A CA 1
ATOM 1606 C C . LEU A 1 196 ? -2.254 0.992 -10.252 1.00 90.81 196 LEU A C 1
ATOM 1608 O O . LEU A 1 196 ? -3.358 0.466 -10.088 1.00 90.81 196 LEU A O 1
ATOM 1612 N N . TRP A 1 197 ? -1.127 0.476 -9.771 1.00 91.69 197 TRP A N 1
ATOM 1613 C CA . TRP A 1 197 ? -1.066 -0.776 -9.038 1.00 91.69 197 TRP A CA 1
ATOM 1614 C C . TRP A 1 197 ? -1.816 -0.685 -7.712 1.00 91.69 197 TRP A C 1
ATOM 1616 O O . TRP A 1 197 ? -2.720 -1.487 -7.482 1.00 91.69 197 TRP A O 1
ATOM 1626 N N . LEU A 1 198 ? -1.553 0.336 -6.891 1.00 93.44 198 LEU A N 1
ATOM 1627 C CA . LEU A 1 198 ? -2.270 0.553 -5.632 1.00 93.44 198 LEU A CA 1
ATOM 1628 C C . LEU A 1 198 ? -3.769 0.806 -5.848 1.00 93.44 198 LEU A C 1
ATOM 1630 O O . LEU A 1 198 ? -4.573 0.371 -5.030 1.00 93.44 198 LEU A O 1
ATOM 1634 N N . SER A 1 199 ? -4.175 1.464 -6.940 1.00 91.69 199 SER A N 1
ATOM 1635 C CA . SER A 1 199 ? -5.601 1.645 -7.258 1.00 91.69 199 SER A CA 1
ATOM 1636 C C . SER A 1 199 ? -6.293 0.323 -7.592 1.00 91.69 199 SER A C 1
ATOM 1638 O O . SER A 1 199 ? -7.508 0.221 -7.445 1.00 91.69 199 SER A O 1
ATOM 1640 N N . THR A 1 200 ? -5.527 -0.681 -8.018 1.00 86.81 200 THR A N 1
ATOM 1641 C CA . THR A 1 200 ? -6.030 -2.014 -8.362 1.00 86.81 200 THR A CA 1
ATOM 1642 C C . THR A 1 200 ? -6.035 -2.940 -7.144 1.00 86.81 200 THR A C 1
ATOM 1644 O O . THR A 1 200 ? -7.052 -3.568 -6.863 1.00 86.81 200 THR A O 1
ATOM 1647 N N . VAL A 1 201 ? -4.924 -3.013 -6.398 1.00 87.25 201 VAL A N 1
ATOM 1648 C CA . VAL A 1 201 ? -4.752 -3.973 -5.288 1.00 87.25 201 VAL A CA 1
ATOM 1649 C C . VAL A 1 201 ? -5.100 -3.406 -3.911 1.00 87.25 201 VAL A C 1
ATOM 1651 O O . VAL A 1 201 ? -5.347 -4.159 -2.979 1.00 87.25 201 VAL A O 1
ATOM 1654 N N . GLY A 1 202 ? -5.113 -2.087 -3.739 1.00 91.31 202 GLY A N 1
ATOM 1655 C CA . GLY A 1 202 ? -5.403 -1.460 -2.450 1.00 91.31 202 GLY A CA 1
ATOM 1656 C C . GLY A 1 202 ? -6.819 -1.746 -1.931 1.00 91.31 202 GLY A C 1
ATOM 1657 O O . GLY A 1 202 ? -6.961 -2.135 -0.766 1.00 91.31 202 GLY A O 1
ATOM 1658 N N . PRO A 1 203 ? -7.879 -1.606 -2.755 1.00 90.00 203 PRO A N 1
ATOM 1659 C CA . PRO A 1 203 ? -9.249 -1.706 -2.259 1.00 90.00 203 PRO A CA 1
ATOM 1660 C C . PRO A 1 203 ? -9.586 -3.048 -1.602 1.00 90.00 203 PRO A C 1
ATOM 1662 O O . PRO A 1 203 ? -10.367 -3.068 -0.652 1.00 90.00 203 PRO A O 1
ATOM 1665 N N . VAL A 1 204 ? -8.960 -4.153 -2.032 1.00 86.06 204 VAL A N 1
ATOM 1666 C CA . VAL A 1 204 ? -9.201 -5.493 -1.461 1.00 86.06 204 VAL A CA 1
ATOM 1667 C C . VAL A 1 204 ? -8.713 -5.650 -0.017 1.00 86.06 204 VAL A C 1
ATOM 1669 O O . VAL A 1 204 ? -9.126 -6.581 0.670 1.00 86.06 204 VAL A O 1
ATOM 1672 N N . VAL A 1 205 ? -7.879 -4.726 0.466 1.00 89.38 205 VAL A N 1
ATOM 1673 C CA . VAL A 1 205 ? -7.363 -4.697 1.845 1.00 89.38 205 VAL A CA 1
ATOM 1674 C C . VAL A 1 205 ? -7.754 -3.419 2.590 1.00 89.38 205 VAL A C 1
ATOM 1676 O O . VAL A 1 205 ? -7.181 -3.105 3.626 1.00 89.38 205 VAL A O 1
ATOM 1679 N N . GLY A 1 206 ? -8.738 -2.673 2.074 1.00 90.38 206 GLY A N 1
ATOM 1680 C CA . GLY A 1 206 ? -9.242 -1.451 2.709 1.00 90.38 206 GLY A CA 1
ATOM 1681 C C . GLY A 1 206 ? -8.424 -0.190 2.410 1.00 90.38 206 GLY A C 1
ATOM 1682 O O . GLY A 1 206 ? -8.696 0.865 2.984 1.00 90.38 206 GLY A O 1
ATOM 1683 N N . LEU A 1 207 ? -7.464 -0.257 1.484 1.00 93.19 207 LEU A N 1
ATOM 1684 C CA . LEU A 1 207 ? -6.667 0.887 1.051 1.00 93.19 207 LEU A CA 1
ATOM 1685 C C . LEU A 1 207 ? -7.288 1.541 -0.189 1.00 93.19 207 LEU A C 1
ATOM 1687 O O . LEU A 1 207 ? -7.222 1.006 -1.290 1.00 93.19 207 LEU A O 1
ATOM 1691 N N . ASN A 1 208 ? -7.845 2.740 -0.031 1.00 92.44 208 ASN A N 1
ATOM 1692 C CA . ASN A 1 208 ? -8.401 3.502 -1.149 1.00 92.44 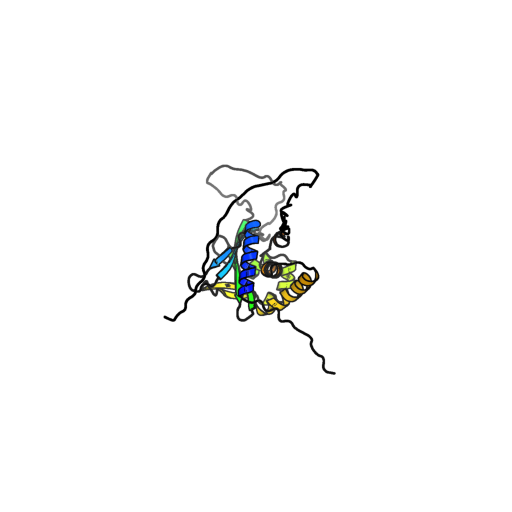208 ASN A CA 1
ATOM 1693 C C . ASN A 1 208 ? -7.513 4.702 -1.480 1.00 92.44 208 ASN A C 1
ATOM 1695 O O . ASN A 1 208 ? -7.243 5.541 -0.620 1.00 92.44 208 ASN A O 1
ATOM 1699 N N . LEU A 1 209 ? -7.082 4.797 -2.738 1.00 93.94 209 LEU A N 1
ATOM 1700 C CA . LEU A 1 209 ? -6.362 5.967 -3.233 1.00 93.94 209 LEU A CA 1
ATOM 1701 C C . LEU A 1 209 ? -7.335 7.095 -3.605 1.00 93.94 209 LEU A C 1
ATOM 1703 O O . LEU A 1 209 ? -8.298 6.849 -4.336 1.00 93.94 209 LEU A O 1
ATOM 1707 N N . PRO A 1 210 ? -7.076 8.343 -3.180 1.00 93.38 210 PRO A N 1
ATOM 1708 C CA . PRO A 1 210 ? -7.848 9.497 -3.622 1.00 93.38 210 PRO A CA 1
ATOM 1709 C C . PRO A 1 210 ? -7.821 9.680 -5.147 1.00 93.38 210 PRO A C 1
ATOM 1711 O O . PRO A 1 210 ? -6.774 9.578 -5.786 1.00 93.38 210 PRO A O 1
ATOM 1714 N N . MET A 1 211 ? -8.953 10.080 -5.736 1.00 90.06 211 MET A N 1
ATOM 1715 C CA . MET A 1 211 ? -9.062 10.343 -7.184 1.00 90.06 211 MET A CA 1
ATOM 1716 C C . MET A 1 211 ? -8.123 11.455 -7.688 1.00 90.06 211 MET A C 1
ATOM 1718 O O . MET A 1 211 ? -7.858 11.555 -8.886 1.00 90.06 211 MET A O 1
ATOM 1722 N N . SER A 1 212 ? -7.589 12.294 -6.797 1.00 91.06 212 SER A N 1
ATOM 1723 C CA . SER A 1 212 ? -6.579 13.311 -7.118 1.00 91.06 212 SER A CA 1
ATOM 1724 C C . SER A 1 212 ? -5.280 12.718 -7.676 1.00 91.06 212 SER A C 1
ATOM 1726 O O . SER A 1 212 ? -4.610 13.390 -8.464 1.00 91.06 212 SER A O 1
ATOM 1728 N N . TYR A 1 213 ? -4.953 11.462 -7.365 1.00 90.75 213 TYR A N 1
ATOM 1729 C CA . TYR A 1 213 ? -3.830 10.751 -7.985 1.00 90.75 213 TYR A CA 1
ATOM 1730 C C . TYR A 1 213 ? -4.020 10.510 -9.487 1.00 90.75 213 TYR A C 1
ATOM 1732 O O . TYR A 1 213 ? -3.041 10.402 -10.218 1.00 90.75 213 TYR A O 1
ATOM 1740 N N . ALA A 1 214 ? -5.266 10.469 -9.962 1.00 83.56 214 ALA A N 1
ATOM 1741 C CA . ALA A 1 214 ? -5.576 10.279 -11.372 1.00 83.56 214 ALA A CA 1
ATOM 1742 C C . ALA A 1 214 ? -5.495 11.591 -12.178 1.00 83.56 214 ALA A C 1
ATOM 1744 O O . ALA A 1 214 ? -5.445 11.551 -13.408 1.00 83.56 214 ALA A O 1
ATOM 1745 N N . LYS A 1 215 ? -5.500 12.762 -11.526 1.00 76.50 215 LYS A N 1
ATOM 1746 C CA . LYS A 1 215 ? -5.382 14.052 -12.222 1.00 76.50 215 LYS A CA 1
ATOM 1747 C C . LYS A 1 215 ? -3.948 14.224 -12.726 1.00 76.50 215 LYS A C 1
ATOM 1749 O O . LYS A 1 215 ? -3.024 14.225 -11.915 1.00 76.50 215 LYS A O 1
ATOM 1754 N N . LEU A 1 216 ? -3.786 14.399 -14.036 1.00 62.59 216 LEU A N 1
ATOM 1755 C CA . LEU A 1 216 ? -2.511 14.798 -14.630 1.00 62.59 216 LEU A CA 1
ATOM 1756 C C . LEU A 1 216 ? -2.112 16.167 -14.060 1.00 62.59 216 LEU A C 1
ATOM 1758 O O . LEU A 1 216 ? -2.977 17.014 -13.809 1.00 62.59 216 LEU A O 1
ATOM 1762 N N . ALA A 1 217 ? -0.822 16.364 -13.794 1.00 53.59 217 ALA A N 1
ATOM 1763 C CA . ALA A 1 217 ? -0.323 17.714 -13.575 1.00 53.59 217 ALA A CA 1
ATOM 1764 C C . ALA A 1 217 ? -0.571 18.516 -14.867 1.00 53.59 217 ALA A C 1
ATOM 1766 O O . ALA A 1 217 ? -0.389 17.948 -15.944 1.00 53.59 217 ALA A O 1
ATOM 1767 N N . PRO A 1 218 ? -1.020 19.781 -14.793 1.00 47.72 218 PRO A N 1
ATOM 1768 C CA . PRO A 1 218 ? -1.014 20.633 -15.973 1.00 47.72 218 PRO A CA 1
ATOM 1769 C C . PRO A 1 218 ? 0.426 20.714 -16.490 1.00 47.72 218 PRO A C 1
ATOM 1771 O O . PRO A 1 218 ? 1.354 20.877 -15.691 1.00 47.72 218 PRO A O 1
ATOM 1774 N N . GLU A 1 219 ? 0.606 20.524 -17.796 1.00 42.38 219 GLU A N 1
ATOM 1775 C CA . GLU A 1 219 ? 1.896 20.695 -18.457 1.00 42.38 219 GLU A CA 1
ATOM 1776 C C . GLU A 1 219 ? 2.444 22.075 -18.083 1.00 42.38 219 GLU A C 1
ATOM 1778 O O . GLU A 1 219 ? 1.740 23.083 -18.154 1.00 42.38 219 GLU A O 1
ATOM 1783 N N . GLN A 1 220 ? 3.681 22.122 -17.586 1.00 40.22 220 GLN A N 1
ATOM 1784 C CA . GLN A 1 220 ? 4.375 23.394 -17.490 1.00 40.22 220 GLN A CA 1
ATOM 1785 C C . GLN A 1 220 ? 4.763 23.769 -18.914 1.00 40.22 220 GLN A C 1
ATOM 1787 O O . GLN A 1 220 ? 5.744 23.243 -19.435 1.00 40.22 220 GLN A O 1
ATOM 1792 N N . ASP A 1 221 ? 3.973 24.648 -19.531 1.00 36.91 221 ASP A N 1
ATOM 1793 C CA . ASP A 1 221 ? 4.354 25.341 -20.755 1.00 36.91 221 ASP A CA 1
ATOM 1794 C C . ASP A 1 221 ? 5.706 26.019 -20.509 1.00 36.91 221 ASP A C 1
ATOM 1796 O O . ASP A 1 221 ? 5.817 27.032 -19.808 1.00 36.91 221 ASP A O 1
ATOM 1800 N N . THR A 1 222 ? 6.770 25.434 -21.053 1.00 39.12 222 THR A N 1
ATOM 1801 C CA . THR A 1 222 ? 8.034 26.134 -21.224 1.00 39.12 222 THR A CA 1
ATOM 1802 C C . THR A 1 222 ? 7.786 27.215 -22.266 1.00 39.12 222 THR A C 1
ATOM 1804 O O . THR A 1 222 ? 7.858 26.952 -23.464 1.00 39.12 222 THR A O 1
ATOM 1807 N N . ASN A 1 223 ? 7.466 28.426 -21.810 1.00 36.94 223 ASN A N 1
ATOM 1808 C CA . ASN A 1 223 ? 7.613 29.620 -22.631 1.00 36.94 223 ASN A CA 1
ATOM 1809 C C . ASN A 1 223 ? 9.105 29.786 -22.937 1.00 36.94 223 ASN A C 1
ATOM 1811 O O . ASN A 1 223 ? 9.872 30.333 -22.145 1.00 36.94 223 ASN A O 1
ATOM 1815 N N . ASP A 1 224 ? 9.494 29.243 -24.083 1.00 43.09 224 ASP A N 1
ATOM 1816 C CA . ASP A 1 224 ? 10.709 29.568 -24.809 1.00 43.09 224 ASP A CA 1
ATOM 1817 C C . ASP A 1 224 ? 10.547 30.990 -25.362 1.00 43.09 224 ASP A C 1
ATOM 1819 O O . ASP A 1 224 ? 10.053 31.192 -26.469 1.00 43.09 224 ASP A O 1
ATOM 1823 N N . ASP A 1 225 ? 10.879 31.996 -24.547 1.00 38.12 225 ASP A N 1
ATOM 1824 C CA . ASP A 1 225 ? 11.014 33.370 -25.029 1.00 38.12 225 ASP A CA 1
ATOM 1825 C C . ASP A 1 225 ? 12.466 33.586 -25.465 1.00 38.12 225 ASP A C 1
ATOM 1827 O O . ASP A 1 225 ? 13.338 34.071 -24.735 1.00 38.12 225 ASP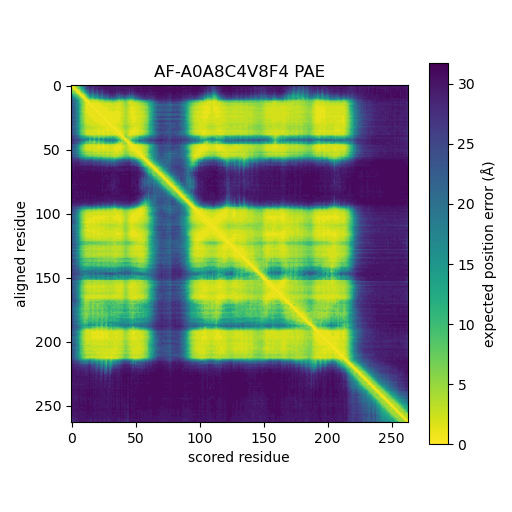 A O 1
ATOM 1831 N N . SER A 1 226 ? 12.728 33.139 -26.691 1.00 39.84 226 SER A N 1
ATOM 1832 C CA . SER A 1 226 ? 13.891 33.521 -27.475 1.00 39.84 226 SER A CA 1
ATOM 1833 C C . SER A 1 226 ? 13.847 35.031 -27.729 1.00 39.84 226 SER A C 1
ATOM 1835 O O . SER A 1 226 ? 13.278 35.494 -28.715 1.00 39.84 226 SER A O 1
ATOM 1837 N N . VAL A 1 227 ? 14.472 35.824 -26.853 1.00 40.94 227 VAL A N 1
ATOM 1838 C CA . VAL A 1 227 ? 14.686 37.256 -27.109 1.00 40.94 227 VAL A CA 1
ATOM 1839 C C . VAL A 1 227 ? 15.761 37.420 -28.184 1.00 40.94 227 VAL A C 1
ATOM 1841 O O . VAL A 1 227 ? 16.968 37.479 -27.930 1.00 40.94 227 VAL A O 1
ATOM 1844 N N . GLU A 1 228 ? 15.271 37.501 -29.414 1.00 38.00 228 GLU A N 1
ATOM 1845 C CA . GLU A 1 228 ? 15.944 37.974 -30.612 1.00 38.00 228 GLU A CA 1
ATOM 1846 C C . GLU A 1 228 ? 16.500 39.393 -30.378 1.00 38.00 228 GLU A C 1
ATOM 1848 O O . GLU A 1 228 ? 15.772 40.370 -30.198 1.00 38.00 228 GLU A O 1
ATOM 1853 N N . ARG A 1 229 ? 17.833 39.525 -30.347 1.00 37.66 229 ARG A N 1
ATOM 1854 C CA . ARG A 1 229 ? 18.507 40.832 -30.323 1.00 37.66 229 ARG A CA 1
ATOM 1855 C C . ARG A 1 229 ? 18.422 41.462 -31.708 1.00 37.66 229 ARG A C 1
ATOM 1857 O O . ARG A 1 229 ? 19.257 41.204 -32.573 1.00 37.66 229 ARG A O 1
ATOM 1864 N N . GLN A 1 230 ? 17.437 42.329 -31.888 1.00 34.91 230 GLN A N 1
ATOM 1865 C CA 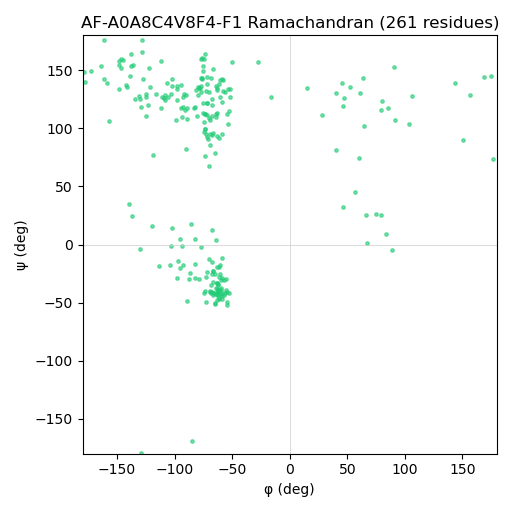. GLN A 1 230 ? 17.275 43.137 -33.088 1.00 34.91 230 GLN A CA 1
ATOM 1866 C C . GLN A 1 230 ? 18.381 44.206 -33.163 1.00 34.91 230 GLN A C 1
ATOM 1868 O O . GLN A 1 230 ? 18.430 45.154 -32.377 1.00 34.91 230 GLN A O 1
ATOM 1873 N N . ARG A 1 231 ? 19.311 44.022 -34.108 1.00 34.09 231 ARG A N 1
ATOM 1874 C CA . ARG A 1 231 ? 20.315 45.010 -34.525 1.00 34.09 231 ARG A CA 1
ATOM 1875 C C . ARG A 1 231 ? 19.608 46.082 -35.356 1.00 34.09 231 ARG A C 1
ATOM 1877 O O . ARG A 1 231 ? 19.143 45.803 -36.455 1.00 34.09 231 ARG A O 1
ATOM 1884 N N . VAL A 1 232 ? 19.526 47.297 -34.823 1.00 37.16 232 VAL A N 1
ATOM 1885 C CA . VAL A 1 232 ? 19.065 48.482 -35.558 1.00 37.16 232 VAL A CA 1
ATOM 1886 C C . VAL A 1 232 ? 20.231 49.011 -36.398 1.00 37.16 232 VAL A C 1
ATOM 1888 O O . VAL A 1 232 ? 21.214 49.509 -35.853 1.00 37.16 232 VAL A O 1
ATOM 1891 N N . GLU A 1 233 ? 20.128 48.875 -37.717 1.00 42.22 233 GLU A N 1
ATOM 1892 C CA . GLU A 1 233 ? 20.959 49.570 -38.711 1.00 42.22 233 GLU A CA 1
ATOM 1893 C C . GLU A 1 233 ? 20.433 51.008 -38.904 1.00 42.22 233 GLU A C 1
ATOM 1895 O O . GLU A 1 233 ? 19.218 51.182 -39.048 1.00 42.22 233 GLU A O 1
ATOM 1900 N N . PRO A 1 234 ? 21.285 52.049 -38.958 1.00 38.81 234 PRO A N 1
ATOM 1901 C CA . PRO A 1 234 ? 20.876 53.365 -39.418 1.00 38.81 234 PRO A CA 1
ATOM 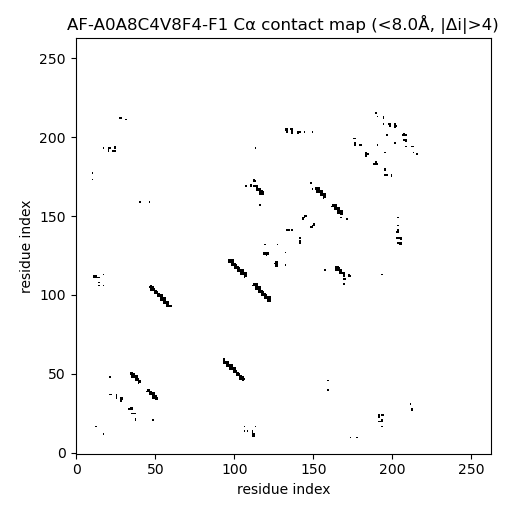1902 C C . PRO A 1 234 ? 21.165 53.587 -40.912 1.00 38.81 234 PRO A C 1
ATOM 1904 O O . PRO A 1 234 ? 22.228 53.280 -41.439 1.00 38.81 234 PRO A O 1
ATOM 1907 N N . HIS A 1 235 ? 20.161 54.188 -41.542 1.00 34.53 235 HIS A N 1
ATOM 1908 C CA . HIS A 1 235 ? 20.035 54.653 -42.921 1.00 34.53 235 HIS A CA 1
ATOM 1909 C C . HIS A 1 235 ? 21.191 55.560 -43.408 1.00 34.53 235 HIS A C 1
ATOM 1911 O O . HIS A 1 235 ? 21.514 56.558 -42.764 1.00 34.53 235 HIS A O 1
ATOM 1917 N N . GLU A 1 236 ? 21.724 55.294 -44.607 1.00 37.03 236 GLU A N 1
ATOM 1918 C CA . GLU A 1 236 ? 22.536 56.251 -45.375 1.00 37.03 236 GLU A CA 1
ATOM 1919 C C . GLU A 1 236 ? 21.657 57.311 -46.065 1.00 37.03 236 GLU A C 1
ATOM 1921 O O . GLU A 1 236 ? 20.657 56.985 -46.711 1.00 37.03 236 GLU A O 1
ATOM 1926 N N . ALA A 1 237 ? 22.086 58.579 -46.003 1.00 34.88 237 ALA A N 1
ATOM 1927 C CA . ALA A 1 237 ? 21.756 59.611 -46.988 1.00 34.88 237 ALA A CA 1
ATOM 1928 C C . ALA A 1 237 ? 22.798 60.755 -46.992 1.00 34.88 237 ALA A C 1
ATOM 1930 O O . ALA A 1 237 ? 22.792 61.618 -46.123 1.00 34.88 237 ALA A O 1
ATOM 1931 N N . GLY A 1 238 ? 23.635 60.793 -48.036 1.00 32.91 238 GLY A N 1
ATOM 1932 C CA . GLY A 1 238 ? 23.892 61.997 -48.841 1.00 32.91 238 GLY A CA 1
ATOM 1933 C C . GLY A 1 238 ? 24.843 63.113 -48.355 1.00 32.91 238 GLY A C 1
ATOM 1934 O O . GLY A 1 238 ? 24.475 63.948 -47.542 1.00 32.91 238 GLY A O 1
ATOM 1935 N N . ARG A 1 239 ? 25.930 63.266 -49.137 1.00 33.12 239 ARG A N 1
ATOM 1936 C CA . ARG A 1 239 ? 26.662 64.500 -49.539 1.00 33.12 239 ARG A CA 1
ATOM 1937 C C . ARG A 1 239 ? 27.855 65.019 -48.703 1.00 33.12 239 ARG A C 1
ATOM 1939 O O . ARG A 1 239 ? 27.704 65.784 -47.767 1.00 33.12 239 ARG A O 1
ATOM 1946 N N . SER A 1 240 ? 29.024 64.811 -49.323 1.00 32.34 240 SER A N 1
ATOM 1947 C CA . SER A 1 240 ? 30.011 65.822 -49.761 1.00 32.34 240 SER A CA 1
ATOM 1948 C C . SER A 1 240 ? 31.010 66.446 -48.766 1.00 32.34 240 SER A C 1
ATOM 1950 O O . SER A 1 240 ? 30.643 67.215 -47.890 1.00 32.34 240 SER A O 1
ATOM 1952 N N . ALA A 1 241 ? 32.286 66.270 -49.149 1.00 34.88 241 ALA A N 1
ATOM 1953 C CA . ALA A 1 241 ? 33.440 67.177 -49.054 1.00 34.88 241 ALA A CA 1
ATOM 1954 C C . ALA A 1 241 ? 34.548 66.910 -48.005 1.00 34.88 241 ALA A C 1
ATOM 1956 O O . ALA A 1 241 ? 34.321 66.871 -46.805 1.00 34.88 241 ALA A O 1
ATOM 1957 N N . GLN A 1 242 ? 35.770 66.899 -48.566 1.00 31.56 242 GLN A N 1
ATOM 1958 C CA . GLN A 1 242 ? 37.097 67.238 -48.020 1.00 31.56 242 GLN A CA 1
ATOM 1959 C C . GLN A 1 242 ? 37.934 66.192 -47.249 1.00 31.56 242 GLN A C 1
ATOM 1961 O O . GLN A 1 242 ? 37.603 65.723 -46.169 1.00 31.56 242 GLN A O 1
ATOM 1966 N N . ALA A 1 243 ? 39.099 65.904 -47.846 1.00 35.25 243 ALA A N 1
ATOM 1967 C CA . ALA A 1 243 ? 40.310 65.307 -47.266 1.00 35.25 243 ALA A CA 1
ATOM 1968 C C . ALA A 1 243 ? 41.193 66.406 -46.607 1.00 35.25 243 ALA A C 1
ATOM 1970 O O . ALA A 1 243 ? 40.780 67.568 -46.648 1.00 35.25 243 ALA A O 1
ATOM 1971 N N . PRO A 1 244 ? 42.460 66.161 -46.185 1.00 53.84 244 PRO A N 1
ATOM 1972 C CA . PRO A 1 244 ? 43.169 64.929 -45.783 1.00 53.84 244 PRO A CA 1
ATOM 1973 C C . PRO A 1 244 ? 43.879 65.080 -44.402 1.00 53.84 244 PRO A C 1
ATOM 1975 O O . PRO A 1 244 ? 43.858 66.154 -43.813 1.00 53.84 244 PRO A O 1
ATOM 1978 N N . SER A 1 245 ? 44.572 64.035 -43.911 1.00 34.12 245 SER A N 1
ATOM 1979 C CA . SER A 1 245 ? 46.011 64.073 -43.526 1.00 34.12 245 SER A CA 1
ATOM 1980 C C . SER A 1 245 ? 46.408 62.991 -42.499 1.00 34.12 245 SER A C 1
ATOM 1982 O O . SER A 1 245 ? 45.790 62.899 -41.449 1.00 34.12 245 SER A O 1
ATOM 1984 N N . SER A 1 246 ? 47.485 62.249 -42.831 1.00 35.34 246 SER A N 1
ATOM 1985 C CA . SER A 1 246 ? 48.611 61.741 -41.994 1.00 35.34 246 SER A CA 1
ATOM 1986 C C . SER A 1 246 ? 48.314 61.083 -40.621 1.00 35.34 246 SER A C 1
ATOM 1988 O O . SER A 1 246 ? 47.589 61.641 -39.819 1.00 35.34 246 SER A O 1
ATOM 1990 N N . ALA A 1 247 ? 48.937 59.989 -40.169 1.00 38.53 247 ALA A N 1
ATOM 1991 C CA . ALA A 1 247 ? 50.327 59.571 -40.322 1.00 38.53 247 ALA A CA 1
ATOM 1992 C C . ALA A 1 247 ? 50.541 58.135 -39.777 1.00 38.53 247 ALA A C 1
ATOM 1994 O O . ALA A 1 247 ? 49.898 57.741 -38.813 1.00 38.53 247 ALA A O 1
ATOM 1995 N N . PHE A 1 248 ? 51.496 57.429 -40.392 1.00 34.81 248 PHE A N 1
ATOM 1996 C CA . PHE A 1 248 ? 52.561 56.587 -39.811 1.00 34.81 248 PHE A CA 1
ATOM 1997 C C . PHE A 1 248 ? 52.323 55.658 -38.602 1.00 34.81 248 PHE A C 1
ATOM 1999 O O . PHE A 1 248 ? 51.984 56.087 -37.506 1.00 34.81 248 PHE A O 1
ATOM 2006 N N . GLY A 1 249 ? 52.768 54.404 -38.770 1.00 35.97 249 GLY A N 1
ATOM 2007 C CA . GLY A 1 249 ? 53.109 53.495 -37.670 1.00 35.97 249 GLY A CA 1
ATOM 2008 C C . GLY A 1 249 ? 53.504 52.086 -38.127 1.00 35.97 249 GLY A C 1
ATOM 2009 O O . GLY A 1 249 ? 52.716 51.161 -38.001 1.00 35.97 249 GLY A O 1
ATOM 2010 N N . LEU A 1 250 ? 54.708 51.944 -38.691 1.00 37.31 250 LEU A N 1
ATOM 2011 C CA . LEU A 1 250 ? 55.375 50.685 -39.068 1.00 37.31 250 LEU A CA 1
ATOM 2012 C C . LEU A 1 250 ? 55.943 49.923 -37.851 1.00 37.31 250 LEU A C 1
ATOM 2014 O O . LEU A 1 250 ? 56.396 50.551 -36.899 1.00 37.31 250 LEU A O 1
ATOM 2018 N N . GLY A 1 251 ? 56.059 48.593 -37.975 1.00 36.56 251 GLY A N 1
ATOM 2019 C CA . GLY A 1 251 ? 56.950 47.727 -37.178 1.00 36.56 251 GLY A CA 1
ATOM 2020 C C . GLY A 1 251 ? 56.389 46.302 -37.017 1.00 36.56 251 GLY A C 1
ATOM 2021 O O . GLY A 1 251 ? 55.512 46.116 -36.187 1.00 36.56 251 GLY A O 1
ATOM 2022 N N . HIS A 1 252 ? 56.667 45.311 -37.888 1.00 38.81 252 HIS A N 1
ATOM 2023 C CA . HIS A 1 252 ? 57.843 44.396 -37.872 1.00 38.81 252 HIS A CA 1
ATOM 2024 C C . HIS A 1 252 ? 58.102 43.816 -36.452 1.00 38.81 252 HIS A C 1
ATOM 2026 O O . HIS A 1 252 ? 58.229 44.591 -35.519 1.00 38.81 252 HIS A O 1
ATOM 2032 N N . LEU A 1 253 ? 58.210 42.511 -36.155 1.00 42.66 253 LEU A N 1
ATOM 2033 C CA . LEU A 1 253 ? 58.738 41.340 -36.869 1.00 42.66 253 LEU A CA 1
ATOM 2034 C C . LEU A 1 253 ? 58.255 40.026 -36.219 1.00 42.66 253 LEU A C 1
ATOM 2036 O O . LEU A 1 253 ? 58.050 39.955 -35.012 1.00 42.66 253 LEU A O 1
ATOM 2040 N N . ASN A 1 254 ? 58.195 38.982 -37.050 1.00 36.06 254 ASN A N 1
ATOM 2041 C CA . ASN A 1 254 ? 58.255 37.556 -36.705 1.00 36.06 254 ASN A CA 1
ATOM 2042 C C . ASN A 1 254 ? 59.445 37.207 -35.786 1.00 36.06 254 ASN A C 1
ATOM 2044 O O . ASN A 1 254 ? 60.503 37.824 -35.906 1.00 36.06 254 ASN A O 1
ATOM 2048 N N . THR A 1 255 ? 59.366 36.102 -35.032 1.00 40.00 255 THR A N 1
ATOM 2049 C CA . THR A 1 255 ? 59.990 34.796 -35.384 1.00 40.00 255 THR A CA 1
ATOM 2050 C C . THR A 1 255 ? 59.818 33.782 -34.240 1.00 40.00 255 THR A C 1
ATOM 2052 O O . THR A 1 255 ? 59.798 34.141 -33.069 1.00 40.00 255 THR A O 1
ATOM 2055 N N . ALA A 1 256 ? 59.644 32.529 -34.666 1.00 40.78 256 ALA A N 1
ATOM 2056 C CA . ALA A 1 256 ? 59.699 31.229 -33.995 1.00 40.78 256 ALA A CA 1
ATOM 2057 C C . ALA A 1 256 ? 60.616 31.108 -32.752 1.00 40.78 256 ALA A C 1
ATOM 2059 O O . ALA A 1 256 ? 61.6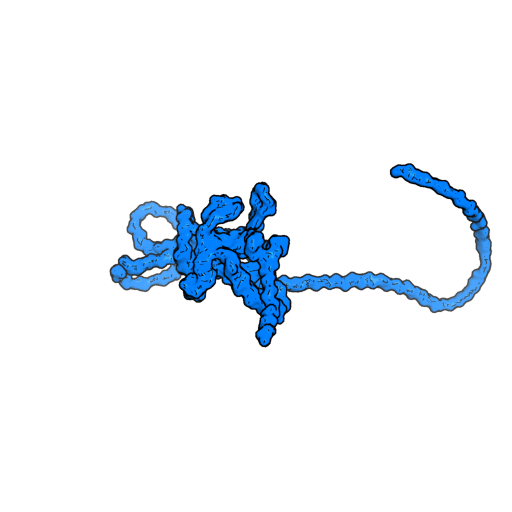22 31.802 -32.671 1.00 40.78 256 ALA A O 1
ATOM 2060 N N . ASP A 1 257 ? 60.370 30.145 -31.850 1.00 41.06 257 ASP A N 1
ATOM 2061 C CA . ASP A 1 257 ? 60.922 28.790 -32.026 1.00 41.06 257 ASP A CA 1
ATOM 2062 C C . ASP A 1 257 ? 60.551 27.758 -30.929 1.00 41.06 257 ASP A C 1
ATOM 2064 O O . ASP A 1 257 ? 60.338 28.089 -29.768 1.00 41.06 257 ASP A O 1
ATOM 2068 N N . LEU A 1 258 ? 60.460 26.513 -31.409 1.00 41.44 258 LEU A N 1
ATOM 2069 C CA . LEU A 1 258 ? 60.604 25.157 -30.854 1.00 41.44 258 LEU A CA 1
ATOM 2070 C C . LEU A 1 258 ? 60.611 24.829 -29.341 1.00 41.44 258 LEU A C 1
ATOM 2072 O O . LEU A 1 258 ? 61.470 25.252 -28.577 1.00 41.44 258 LEU A O 1
ATOM 2076 N N . GLY A 1 259 ? 59.835 23.769 -29.049 1.00 37.44 259 GLY A N 1
ATOM 2077 C CA . GLY A 1 259 ? 60.273 22.576 -28.297 1.00 37.44 259 GLY A CA 1
ATOM 2078 C C . GLY A 1 259 ? 60.082 22.616 -26.774 1.00 37.44 259 GLY A C 1
ATOM 2079 O O . GLY A 1 259 ? 60.101 23.675 -26.178 1.00 37.44 259 GLY A O 1
ATOM 2080 N N . VAL A 1 260 ? 59.921 21.528 -26.016 1.00 42.94 260 VAL A N 1
ATOM 2081 C CA . VAL A 1 260 ? 59.898 20.072 -26.233 1.00 42.94 260 VAL A CA 1
ATOM 2082 C C . VAL A 1 260 ? 59.589 19.443 -24.848 1.00 42.94 260 VAL A C 1
ATOM 2084 O O . VAL A 1 260 ? 60.138 19.879 -23.847 1.00 42.94 260 VAL A O 1
ATOM 2087 N N . HIS A 1 261 ? 58.754 18.395 -24.835 1.00 42.28 261 HIS A N 1
ATOM 2088 C CA . HIS A 1 261 ? 58.669 17.255 -23.892 1.00 42.28 261 HIS A CA 1
ATOM 2089 C C . HIS A 1 261 ? 58.383 17.377 -22.372 1.00 42.28 261 HIS A C 1
ATOM 2091 O O . HIS A 1 261 ? 59.130 17.970 -21.609 1.00 42.28 261 HIS A O 1
ATOM 2097 N N . LYS A 1 262 ? 57.403 16.535 -21.982 1.00 50.28 262 LYS A N 1
ATOM 2098 C CA . LYS A 1 262 ? 57.355 15.538 -20.878 1.00 50.28 262 LYS A CA 1
ATOM 2099 C C . LYS A 1 262 ? 57.848 15.951 -19.481 1.00 50.28 262 LYS A C 1
ATOM 2101 O O . LYS A 1 262 ? 59.048 16.064 -19.270 1.00 50.28 262 LYS A O 1
ATOM 2106 N N . PHE A 1 263 ? 56.953 15.892 -18.494 1.00 51.62 263 PHE A N 1
ATOM 2107 C CA . PHE A 1 263 ? 56.633 14.673 -17.728 1.00 51.62 263 PHE A CA 1
ATOM 2108 C C . PHE A 1 263 ? 55.187 14.741 -17.230 1.00 51.62 263 PHE A C 1
ATOM 2110 O O . PHE A 1 263 ? 54.687 15.877 -17.079 1.00 51.62 263 PHE A O 1
#

Organism: Falco tinnunculus (NCBI:txid100819)

InterPro domains:
  IPR007135 Ubiquitin-like-conjugating enzyme Atg3/Atg10 [PF03987] (18-210)

Foldseek 3Di:
DDDPPPDPPQPFADPVLVVVLLVVVVVLCVVVVQDWDWDAFPPDRFIKIKHKDKDKDQPPDPPVPDDDDDDDDDDDDDDDDDDDDDDDDPPVPRDIWMKMKMWIWHADPVLNDIKIWMWMDTPVRHTDDPVRQQVVFDVVLNVCCPPHLQVQWDWDQDPRPRHITIIRDCPCLSVQQVVVVVVCVVVVQDQRSVLSSCCRPVRSRPGHDDCSSSDDDPDPPPPPPPPDDDDDDDDDDDDDDDDDDDDDDDDDDDDDDDDDDDD

pLDDT: mean 70.47, std 23.9, range [28.91, 98.12]

Solvent-accessible surface area (backbone atoms only — not comparable to full-atom values): 17527 Å² total; per-residue (Å²): 137,84,83,80,82,80,73,86,75,76,84,71,49,50,69,72,56,50,52,52,35,50,53,54,49,33,57,51,24,62,76,71,66,70,60,46,44,81,45,74,47,94,87,74,82,44,62,34,40,38,37,67,49,79,46,81,41,77,51,80,71,75,78,88,82,66,83,80,82,90,82,89,84,82,94,75,90,82,83,87,85,85,90,80,92,84,81,93,73,88,65,86,69,71,51,70,44,50,34,44,35,42,39,37,41,37,76,37,80,90,78,24,42,73,31,50,33,34,49,39,23,39,84,89,65,52,68,59,52,71,67,64,52,44,74,71,25,60,68,81,46,48,64,45,46,78,80,36,91,58,67,46,57,42,80,43,67,36,92,89,75,77,40,86,27,39,29,50,52,55,89,53,49,59,74,62,45,52,62,55,52,57,52,34,63,76,66,76,50,91,68,55,61,56,61,56,47,44,61,66,60,21,47,71,75,64,40,77,71,64,74,72,77,74,55,77,76,79,80,80,78,77,81,79,77,79,79,76,81,81,80,84,82,83,84,89,80,88,85,88,87,83,87,89,81,88,81,92,86,88,80,89,79,88,80,87,85,84,88,80,84,88,131

Mean predicted aligned error: 17.13 Å

Sequence (263 aa):
MSCSMAGEEDFVLEEKRFKQYCEEFIKRSQQIGDGWEWRTSKDLGDGYLSKTHYQVRNRKIPPDLKEKNHDNCEQMLCTHVEESLDDSQAAGVCATEVIHYEYHVLYSSSYRVPVLYFRACFLDGRPLTLDEIWKSVHACYQACLLEGPWDTITQQEHPILGQPFFVLHPCRTNEFISSVLSSSRKHDRHINYITLWLSTVGPVVGLNLPMSYAKLAPEQDTNDDSVERQRVEPHEAGRSAQAPSSAFGLGHLNTADLGVHKF

Nearest PDB structures (foldseek):
  8fkm-assembly1_A  TM=6.991E-01  e=1.570E-07  Homo sapiens
  6ojj-assembly1_A  TM=6.201E-01  e=7.077E-07  Saccharomyces cerevisiae S288C
  4gsl-assembly1_D  TM=6.464E-01  e=6.571E-06  Saccharomyces cerevisiae S288C
  4gsl-assembly1_C  TM=6.454E-01  e=1.722E-05  Saccharomyces cerevisiae S288C
  2dyt-assembly1_A  TM=5.513E-01  e=4.862E-06  Saccharomyces cerevisiae